Protein AF-A0A1D2REA8-F1 (afdb_monomer_lite)

Foldseek 3Di:
DDDDDDDDDDDDPDDDDDDDPPPVPPVVVVVVVVVPPPPDDDPDDDPDDDAPQPDPAWDDDAQWTWGFDQDPVRHTDTDTPGGFPDDPPDPDDFDDQQDWDDGAQWIWGADPRDTDTPGGDPDDPPLCDDDPVWHDDPSDTAGDPPSPRDHPVLQDDEDPQAQDDSRDCARHCNNHNHPQQFHDDPRGTDGQAWEWDWDDDPQKIKTFIDRHQLVCQVQKWKAKWWDAPWKTAGFCAPPDSDRTWRQDSRRMTMTGRHPCVRQTKMKMFIFGPPFDDDRIGGPPDDGPRTRYMDMDGPD

Structure (mmCIF, N/CA/C/O backbone):
data_AF-A0A1D2REA8-F1
#
_entry.id   AF-A0A1D2REA8-F1
#
loop_
_atom_site.group_PDB
_atom_site.id
_atom_site.type_symbol
_atom_site.label_atom_id
_atom_site.label_alt_id
_atom_site.label_comp_id
_atom_site.label_asym_id
_atom_site.label_entity_id
_atom_site.label_seq_id
_atom_site.pdbx_PDB_ins_code
_atom_site.Cartn_x
_atom_site.Cartn_y
_atom_site.Cartn_z
_atom_site.occupancy
_atom_site.B_iso_or_equiv
_atom_site.auth_seq_id
_atom_site.auth_comp_id
_atom_site.auth_asym_id
_atom_site.auth_atom_id
_atom_site.pdbx_PDB_model_num
ATOM 1 N N . MET A 1 1 ? 30.881 29.722 -17.055 1.00 42.69 1 MET A N 1
ATOM 2 C CA . MET A 1 1 ? 30.691 30.029 -15.623 1.00 42.69 1 MET A CA 1
ATOM 3 C C . MET A 1 1 ? 29.824 31.275 -15.510 1.00 42.69 1 MET A C 1
ATOM 5 O O . MET A 1 1 ? 30.294 32.355 -15.834 1.00 42.69 1 MET A O 1
ATOM 9 N N . LYS A 1 2 ? 28.543 31.123 -15.161 1.00 39.72 2 LYS A N 1
ATOM 10 C CA . LYS A 1 2 ? 27.647 32.233 -14.811 1.00 39.72 2 LYS A CA 1
ATOM 11 C C . LYS A 1 2 ? 26.977 31.859 -13.491 1.00 39.72 2 LYS A C 1
ATOM 13 O O . LYS A 1 2 ? 26.304 30.836 -13.425 1.00 39.72 2 LYS A O 1
ATOM 18 N N . ASN A 1 3 ? 27.256 32.650 -12.459 1.00 35.06 3 ASN A N 1
ATOM 19 C CA . ASN A 1 3 ? 26.704 32.512 -11.118 1.00 35.06 3 ASN A CA 1
ATOM 20 C C . ASN A 1 3 ? 25.222 32.894 -11.130 1.00 35.06 3 ASN A C 1
ATOM 22 O O . ASN A 1 3 ? 24.867 33.963 -11.623 1.00 35.06 3 ASN A O 1
ATOM 26 N N . PHE A 1 4 ? 24.381 32.029 -10.570 1.00 37.19 4 PHE A N 1
ATOM 27 C CA . PHE A 1 4 ? 22.980 32.314 -10.279 1.00 37.19 4 PHE A CA 1
ATOM 28 C C . PHE A 1 4 ? 22.875 32.516 -8.763 1.00 37.19 4 PHE A C 1
ATOM 30 O O . PHE A 1 4 ? 23.027 31.563 -8.002 1.00 37.19 4 PHE A O 1
ATOM 37 N N . GLN A 1 5 ? 22.697 33.761 -8.317 1.00 42.62 5 GLN A N 1
ATOM 38 C CA . GLN A 1 5 ? 22.356 34.068 -6.928 1.00 42.62 5 GLN A CA 1
ATOM 39 C C . GLN A 1 5 ? 20.833 34.053 -6.786 1.00 42.62 5 GLN A C 1
ATOM 41 O O . GLN A 1 5 ? 20.139 34.799 -7.473 1.00 42.62 5 GLN A O 1
ATOM 46 N N . ILE A 1 6 ? 20.323 33.211 -5.888 1.00 38.41 6 ILE A N 1
ATOM 47 C CA . ILE A 1 6 ? 18.931 33.244 -5.437 1.00 38.41 6 ILE A CA 1
ATOM 48 C C . ILE A 1 6 ? 18.905 34.029 -4.127 1.00 38.41 6 ILE A C 1
ATOM 50 O O . ILE A 1 6 ? 19.598 33.680 -3.174 1.00 38.41 6 ILE A O 1
ATOM 54 N N . ASN A 1 7 ? 18.120 35.102 -4.113 1.00 40.03 7 ASN A N 1
ATOM 55 C CA . ASN A 1 7 ? 17.875 35.946 -2.953 1.00 40.03 7 ASN A CA 1
ATOM 56 C C . ASN A 1 7 ? 16.610 35.423 -2.252 1.00 40.03 7 ASN A C 1
ATOM 58 O O . ASN A 1 7 ? 15.549 35.364 -2.872 1.00 40.03 7 ASN A O 1
ATOM 62 N N . LEU A 1 8 ? 16.728 35.005 -0.992 1.00 41.88 8 LEU A N 1
ATOM 63 C CA . LEU A 1 8 ? 15.613 34.575 -0.146 1.00 41.88 8 LEU A CA 1
ATOM 64 C C . LEU A 1 8 ? 15.446 35.600 0.973 1.00 41.88 8 LEU A C 1
ATOM 66 O O . LEU A 1 8 ? 16.231 35.626 1.917 1.00 41.88 8 LEU A O 1
ATOM 70 N N . SER A 1 9 ? 14.408 36.425 0.877 1.00 41.28 9 SER A N 1
ATOM 71 C CA . SER A 1 9 ? 13.952 37.278 1.970 1.00 41.28 9 SER A CA 1
ATOM 72 C C . SER A 1 9 ? 12.499 36.950 2.331 1.00 41.28 9 SER A C 1
ATOM 74 O O . SER A 1 9 ? 11.575 37.160 1.555 1.00 41.28 9 SER A O 1
ATOM 76 N N . ASN A 1 10 ? 12.356 36.423 3.550 1.00 39.97 10 ASN A N 1
ATOM 77 C CA . ASN A 1 10 ? 11.252 36.571 4.501 1.00 39.97 10 ASN A CA 1
ATOM 78 C C . ASN A 1 10 ? 9.812 36.375 3.995 1.00 39.97 10 ASN A C 1
ATOM 80 O O . ASN A 1 10 ? 9.110 37.332 3.679 1.00 39.97 10 ASN A O 1
ATOM 84 N N . VAL A 1 11 ? 9.323 35.136 4.102 1.00 35.12 11 VAL A N 1
ATOM 85 C CA . VAL A 1 11 ? 7.887 34.845 4.212 1.00 35.12 11 VAL A CA 1
ATOM 86 C C . VAL A 1 11 ? 7.556 34.676 5.694 1.00 35.12 11 VAL A C 1
ATOM 88 O O . VAL A 1 11 ? 7.907 33.675 6.315 1.00 35.12 11 VAL A O 1
ATOM 91 N N . THR A 1 12 ? 6.907 35.675 6.282 1.00 38.62 12 THR A N 1
ATOM 92 C CA . THR A 1 12 ? 6.352 35.616 7.636 1.00 38.62 12 THR A CA 1
ATOM 93 C C . THR A 1 12 ? 5.019 34.864 7.623 1.00 38.62 12 THR A C 1
ATOM 95 O O . THR A 1 12 ? 4.026 35.332 7.070 1.00 38.62 12 THR A O 1
ATOM 98 N N . LEU A 1 13 ? 4.982 33.701 8.281 1.00 41.62 13 LEU A N 1
ATOM 99 C CA . LEU A 1 13 ? 3.743 33.038 8.696 1.00 41.62 13 LEU A CA 1
ATOM 100 C C . LEU A 1 13 ? 3.091 33.863 9.817 1.00 41.62 13 LEU A C 1
ATOM 102 O O . LEU A 1 13 ? 3.432 33.716 10.986 1.00 41.62 13 LEU A O 1
ATOM 106 N N . SER A 1 14 ? 2.153 34.743 9.476 1.00 45.88 14 SER A N 1
ATOM 107 C CA . SER A 1 14 ? 1.206 35.292 10.453 1.00 45.88 14 SER A CA 1
ATOM 108 C C . SER A 1 14 ? -0.030 35.834 9.747 1.00 45.88 14 SER A C 1
ATOM 110 O O . SER A 1 14 ? -0.071 36.993 9.346 1.00 45.88 14 SER A O 1
ATOM 112 N N . SER A 1 15 ? -1.025 34.972 9.526 1.00 41.19 15 SER A N 1
ATOM 113 C CA . SER A 1 15 ? -2.424 35.376 9.293 1.00 41.19 15 SER A CA 1
ATOM 114 C C . SER A 1 15 ? -3.322 34.157 9.063 1.00 41.19 15 SER A C 1
ATOM 116 O O . SER A 1 15 ? -3.871 33.979 7.986 1.00 41.19 15 SER A O 1
ATOM 118 N N . TYR A 1 16 ? -3.506 33.297 10.071 1.00 34.16 16 TYR A N 1
ATOM 119 C CA . TYR A 1 16 ? -4.604 32.316 10.019 1.00 34.16 16 TYR A CA 1
ATOM 120 C C . TYR A 1 16 ? -5.165 31.930 11.394 1.00 34.16 16 TYR A C 1
ATOM 122 O O . TYR A 1 16 ? -5.495 30.781 11.641 1.00 34.16 16 TYR A O 1
ATOM 130 N N . LEU A 1 17 ? -5.299 32.892 12.312 1.00 42.81 17 LEU A N 1
ATOM 131 C CA . LEU A 1 17 ? -6.057 32.708 13.557 1.00 42.81 17 LEU A CA 1
ATOM 132 C C . LEU A 1 17 ? -6.702 34.030 13.984 1.00 42.81 17 LEU A C 1
ATOM 134 O O . LEU A 1 17 ? -6.170 34.736 14.833 1.00 42.81 17 LEU A O 1
ATOM 138 N N . ASN A 1 18 ? -7.849 34.391 13.400 1.00 49.34 18 ASN A N 1
ATOM 139 C CA . ASN A 1 18 ? -8.826 35.240 14.093 1.00 49.34 18 ASN A CA 1
ATOM 140 C C . ASN A 1 18 ? -10.129 35.368 13.301 1.00 49.34 18 ASN A C 1
ATOM 142 O O . ASN A 1 18 ? -10.150 36.066 12.294 1.00 49.34 18 ASN A O 1
ATOM 146 N N . ASN A 1 19 ? -11.217 34.749 13.781 1.00 43.78 19 ASN A N 1
ATOM 147 C CA . ASN A 1 19 ? -12.535 35.410 13.738 1.00 43.78 19 ASN A CA 1
ATOM 148 C C . ASN A 1 19 ? -13.682 34.712 14.492 1.00 43.78 19 ASN A C 1
ATOM 150 O O . ASN A 1 19 ? -14.719 35.335 14.684 1.00 43.78 19 ASN A O 1
ATOM 154 N N . LYS A 1 20 ? -13.553 33.468 14.978 1.00 39.44 20 LYS A N 1
ATOM 155 C CA . LYS A 1 20 ? -14.722 32.764 15.557 1.00 39.44 20 LYS A CA 1
ATOM 156 C C . LYS A 1 20 ? -15.054 33.053 17.031 1.00 39.44 20 LYS A C 1
ATOM 158 O O . LYS A 1 20 ? -16.173 32.769 17.442 1.00 39.44 20 LYS A O 1
ATOM 163 N N . ASN A 1 21 ? -14.171 33.682 17.814 1.00 46.56 21 ASN A N 1
ATOM 164 C CA . ASN A 1 21 ? -14.374 33.796 19.273 1.00 46.56 21 ASN A CA 1
ATOM 165 C C . ASN A 1 21 ? -14.772 35.187 19.802 1.00 46.56 21 ASN A C 1
ATOM 167 O O . ASN A 1 21 ? -14.980 35.342 21.003 1.00 46.56 21 ASN A O 1
ATOM 171 N N . LYS A 1 22 ? -14.951 36.206 18.949 1.00 45.38 22 LYS A N 1
ATOM 172 C CA . LYS A 1 22 ? -15.285 37.571 19.417 1.00 45.38 22 LYS A CA 1
ATOM 173 C C . LYS A 1 22 ? -16.786 37.846 19.593 1.00 45.38 22 LYS A C 1
ATOM 175 O O . LYS A 1 22 ? -17.147 38.843 20.212 1.00 45.38 22 LYS A O 1
ATOM 180 N N . GLN A 1 23 ? -17.660 36.963 19.103 1.00 45.09 23 GLN A N 1
ATOM 181 C CA . GLN A 1 23 ? -19.117 37.162 19.148 1.00 45.09 23 GLN A CA 1
ATOM 182 C C . GLN A 1 23 ? -19.780 36.573 20.407 1.00 45.09 23 GLN A C 1
ATOM 184 O O . GLN A 1 23 ? -20.853 37.021 20.797 1.00 45.09 23 GLN A O 1
ATOM 189 N N . LYS A 1 24 ? -19.119 35.639 21.108 1.00 44.62 24 LYS A N 1
ATOM 190 C CA . LYS A 1 24 ? -19.707 34.924 22.256 1.00 44.62 24 LYS A CA 1
ATOM 191 C C . LYS A 1 24 ? -19.629 35.680 23.596 1.00 44.62 24 LYS A C 1
ATOM 193 O O . LYS A 1 24 ? -20.336 35.323 24.527 1.00 44.62 24 LYS A O 1
ATOM 198 N N . MET A 1 25 ? -18.838 36.756 23.696 1.00 47.31 25 MET A N 1
ATOM 199 C CA . MET A 1 25 ? -18.664 37.516 24.951 1.00 47.31 25 MET A CA 1
ATOM 200 C C . MET A 1 25 ? -19.520 38.787 25.085 1.00 47.31 25 MET A C 1
ATOM 202 O O . MET A 1 25 ? -19.480 39.431 26.131 1.00 47.31 25 MET A O 1
ATOM 206 N N . LYS A 1 26 ? -20.328 39.157 24.081 1.00 49.16 26 LYS A N 1
ATOM 207 C CA . LYS A 1 26 ? -21.231 40.321 24.199 1.00 49.16 26 LYS A CA 1
ATOM 208 C C . LYS A 1 26 ? -22.605 39.987 24.792 1.00 49.16 26 LYS A C 1
ATOM 210 O O . LYS A 1 26 ? -23.204 40.860 25.407 1.00 49.16 26 LYS A O 1
ATOM 215 N N . ASN A 1 27 ? -23.052 38.731 24.723 1.00 44.72 27 ASN A N 1
ATOM 216 C CA . ASN A 1 27 ? -24.377 38.343 25.227 1.00 44.72 27 ASN A CA 1
ATOM 217 C C . ASN A 1 27 ? -24.413 38.026 26.733 1.00 44.72 27 ASN A C 1
ATOM 219 O O . ASN A 1 27 ? -25.486 38.040 27.324 1.00 44.72 27 ASN A O 1
ATOM 223 N N . LEU A 1 28 ? -23.265 37.820 27.393 1.00 43.47 28 LEU A N 1
ATOM 224 C CA . LEU A 1 28 ? -23.236 37.494 28.828 1.00 43.47 28 LEU A CA 1
ATOM 225 C C . LEU A 1 28 ? -23.346 38.732 29.741 1.00 43.47 28 LEU A C 1
ATOM 227 O O . LEU A 1 28 ? -23.740 38.618 30.896 1.00 43.47 28 LEU A O 1
ATOM 231 N N . ARG A 1 29 ? -23.054 39.937 29.230 1.00 47.12 29 ARG A N 1
ATOM 232 C CA . ARG A 1 29 ? -23.166 41.186 30.010 1.00 47.12 29 ARG A CA 1
ATOM 233 C C . ARG A 1 29 ? -24.566 41.803 30.013 1.00 47.12 29 ARG A C 1
ATOM 235 O O . ARG A 1 29 ? -24.822 42.671 30.836 1.00 47.12 29 ARG A O 1
ATOM 242 N N . MET A 1 30 ? -25.467 41.351 29.140 1.00 47.50 30 MET A N 1
ATOM 243 C CA . MET A 1 30 ? -26.835 41.882 29.074 1.00 47.50 30 MET A CA 1
ATOM 244 C C . MET A 1 30 ? -27.810 41.129 29.991 1.00 47.50 30 MET A C 1
ATOM 246 O O . MET A 1 30 ? -28.804 41.701 30.421 1.00 47.50 30 MET A O 1
ATOM 250 N N . VAL A 1 31 ? -27.497 39.881 30.357 1.00 48.72 31 VAL A N 1
ATOM 251 C CA . VAL A 1 31 ? -28.358 39.055 31.223 1.00 48.72 31 VAL A CA 1
ATOM 252 C C . VAL A 1 31 ? -28.108 39.328 32.713 1.00 48.72 31 VAL A C 1
ATOM 254 O O . VAL A 1 31 ? -29.033 39.253 33.514 1.00 48.72 31 VAL A O 1
ATOM 257 N N . LEU A 1 32 ? -26.900 39.761 33.097 1.00 40.88 32 LEU A N 1
ATOM 258 C CA . LEU A 1 32 ? -26.577 40.060 34.502 1.00 40.88 32 LEU A CA 1
ATOM 259 C C . LEU A 1 32 ? -27.093 41.425 35.002 1.00 40.88 32 LEU A C 1
ATOM 261 O O . LEU A 1 32 ? -27.095 41.670 36.203 1.00 40.88 32 LEU A O 1
ATOM 265 N N . GLY A 1 33 ? -27.536 42.314 34.105 1.00 43.97 33 GLY A N 1
ATOM 266 C CA . GLY A 1 33 ? -28.054 43.643 34.466 1.00 43.97 33 GLY A CA 1
ATOM 267 C C . GLY A 1 33 ? -29.550 43.682 34.796 1.00 43.97 33 GLY A C 1
ATOM 268 O O . GLY A 1 33 ? -30.016 44.653 35.382 1.00 43.97 33 GLY A O 1
ATOM 269 N N . ILE A 1 34 ? -30.305 42.637 34.441 1.00 45.75 34 ILE A N 1
ATOM 270 C CA . ILE A 1 34 ? -31.768 42.589 34.620 1.00 45.75 34 ILE A CA 1
ATOM 271 C C . ILE A 1 34 ? -32.158 41.926 35.955 1.00 45.75 34 ILE A C 1
ATOM 273 O O . ILE A 1 34 ? -33.253 42.150 36.461 1.00 45.75 34 ILE A O 1
ATOM 277 N N . LEU A 1 35 ? -31.240 41.199 36.598 1.00 39.47 35 LEU A N 1
ATOM 278 C CA . LEU A 1 35 ? -31.501 40.491 37.859 1.00 39.47 35 LEU A CA 1
ATOM 279 C C . LEU A 1 35 ? -31.343 41.338 39.135 1.00 39.47 35 LEU A C 1
ATOM 281 O O . LEU A 1 35 ? -31.635 40.847 40.219 1.00 39.47 35 LEU A O 1
ATOM 285 N N . LEU A 1 36 ? -30.930 42.607 39.035 1.00 44.62 36 LEU A N 1
ATOM 286 C CA . LEU A 1 36 ? -30.716 43.482 40.203 1.00 44.62 36 LEU A CA 1
ATOM 287 C C . LEU A 1 36 ? -31.776 44.584 40.384 1.00 44.62 36 LEU A C 1
ATOM 289 O O . LEU A 1 36 ? -31.633 45.412 41.278 1.00 44.62 36 LEU A O 1
ATOM 293 N N . LEU A 1 37 ? -32.854 44.592 39.589 1.00 44.94 37 LEU A N 1
ATOM 294 C CA . LEU A 1 37 ? -33.891 45.640 39.642 1.00 44.94 37 LEU A CA 1
ATOM 295 C C . LEU A 1 37 ? -35.283 45.182 40.117 1.00 44.94 37 LEU A C 1
ATOM 297 O O . LEU A 1 37 ? -36.189 46.004 40.194 1.00 44.94 37 LEU A O 1
ATOM 301 N N . PHE A 1 38 ? -35.445 43.917 40.514 1.00 44.69 38 PHE A N 1
ATOM 302 C CA . PHE A 1 38 ? -36.696 43.380 41.088 1.00 44.69 38 PHE A CA 1
ATOM 303 C C . PHE A 1 38 ? -36.543 42.887 42.540 1.00 44.69 38 PHE A C 1
ATOM 305 O O . PHE A 1 38 ? -37.325 42.075 43.018 1.00 44.69 38 PHE A O 1
ATOM 312 N N . GLY A 1 39 ? -35.532 43.376 43.262 1.00 43.16 39 GLY A N 1
ATOM 313 C CA . GLY A 1 39 ? -35.227 42.966 44.639 1.00 43.16 39 GLY A CA 1
ATOM 314 C C . GLY A 1 39 ? -35.760 43.895 45.732 1.00 43.16 39 GLY A C 1
ATOM 315 O O . GLY A 1 39 ? -35.111 44.012 46.766 1.00 43.16 39 GLY A O 1
ATOM 316 N N . ALA A 1 40 ? -36.864 44.617 45.516 1.00 47.88 40 ALA A N 1
ATOM 317 C CA . ALA A 1 40 ? -37.381 45.536 46.533 1.00 47.88 40 ALA A CA 1
ATOM 318 C C . ALA A 1 40 ? -38.868 45.868 46.355 1.00 47.88 40 ALA A C 1
ATOM 320 O O . ALA A 1 40 ? -39.201 47.001 46.030 1.00 47.88 40 ALA A O 1
ATOM 321 N N . LEU A 1 41 ? -39.772 44.911 46.574 1.00 44.88 41 LEU A N 1
ATOM 322 C CA . LEU A 1 41 ? -41.155 45.212 46.963 1.00 44.88 41 LEU A CA 1
ATOM 323 C C . LEU A 1 41 ? -41.856 43.937 47.446 1.00 44.88 41 LEU A C 1
ATOM 325 O O . LEU A 1 41 ? -41.741 42.898 46.810 1.00 44.88 41 LEU A O 1
ATOM 329 N N . LEU A 1 42 ? -42.634 44.087 48.524 1.00 41.91 42 LEU A N 1
ATOM 330 C CA . LEU A 1 42 ? -43.571 43.122 49.127 1.00 41.91 42 LEU A CA 1
ATOM 331 C C . LEU A 1 42 ? -43.018 42.231 50.256 1.00 41.91 42 LEU A C 1
ATOM 333 O O . LEU A 1 42 ? -43.000 41.012 50.169 1.00 41.91 42 LEU A O 1
ATOM 337 N N . MET A 1 43 ? -42.693 42.862 51.389 1.00 42.50 43 MET A N 1
ATOM 338 C CA . MET A 1 43 ? -42.872 42.245 52.712 1.00 42.50 43 MET A CA 1
ATOM 339 C C . MET A 1 43 ? -44.208 42.740 53.286 1.00 42.50 43 MET A C 1
ATOM 341 O O . MET A 1 43 ? -44.244 43.620 54.143 1.00 42.50 43 MET A O 1
ATOM 345 N N . SER A 1 44 ? -45.322 42.235 52.754 1.00 45.34 44 SER A N 1
ATOM 346 C CA . SER A 1 44 ? -46.637 42.351 53.393 1.00 45.34 44 SER A CA 1
ATOM 347 C C . SER A 1 44 ? -46.892 41.060 54.160 1.00 45.34 44 SER A C 1
ATOM 349 O O . SER A 1 44 ? -47.016 40.003 53.549 1.00 45.34 44 SER A O 1
ATOM 351 N N . GLY A 1 45 ? -46.920 41.147 55.492 1.00 49.06 45 GLY A N 1
ATOM 352 C CA . GLY A 1 45 ? -47.155 40.011 56.377 1.00 49.06 45 GLY A CA 1
ATOM 353 C C . GLY A 1 45 ? -48.500 39.346 56.103 1.00 49.06 45 GLY A C 1
ATOM 354 O O . GLY A 1 45 ? -49.550 39.882 56.453 1.00 49.06 45 GLY A O 1
ATOM 355 N N . CYS A 1 46 ? -48.452 38.163 55.497 1.00 46.56 46 CYS A N 1
ATOM 356 C CA . CYS A 1 46 ? -49.559 37.224 55.485 1.00 46.56 46 CYS A CA 1
ATOM 357 C C . CYS A 1 46 ? -49.537 36.464 56.813 1.00 46.56 46 CYS A C 1
ATOM 359 O O . CYS A 1 46 ? -48.642 35.663 57.067 1.00 46.56 46 CYS A O 1
ATOM 361 N N . ILE A 1 47 ? -50.526 36.728 57.666 1.00 51.47 47 ILE A N 1
ATOM 362 C CA . ILE A 1 47 ? -50.907 35.813 58.741 1.00 51.47 47 ILE A CA 1
ATOM 363 C C . ILE A 1 47 ? -51.587 34.640 58.029 1.00 51.47 47 ILE A C 1
ATOM 365 O O . ILE A 1 47 ? -52.767 34.714 57.688 1.00 51.47 47 ILE A O 1
ATOM 369 N N . GLY A 1 48 ? -50.790 33.633 57.669 1.00 55.16 48 GLY A N 1
ATOM 370 C CA . GLY A 1 48 ? -51.271 32.419 57.021 1.00 55.16 48 GLY A CA 1
ATOM 371 C C . GLY A 1 48 ? -52.146 31.596 57.976 1.00 55.16 48 GLY A C 1
ATOM 372 O O . GLY A 1 48 ? -51.923 31.644 59.190 1.00 55.16 48 GLY A O 1
ATOM 373 N N . PRO A 1 49 ? -53.158 30.879 57.456 1.00 57.91 49 PRO A N 1
ATOM 374 C CA . PRO A 1 49 ? -53.933 29.919 58.236 1.00 57.91 49 PRO A CA 1
ATOM 375 C C . PRO A 1 49 ? -52.983 28.910 58.894 1.00 57.91 49 PRO A C 1
ATOM 377 O O . PRO A 1 49 ? -51.981 28.524 58.300 1.00 57.91 49 PRO A O 1
ATOM 380 N N . GLY A 1 50 ? -53.264 28.551 60.148 1.00 60.12 50 GLY A N 1
ATOM 381 C CA . GLY A 1 50 ? -52.423 27.638 60.917 1.00 60.12 50 GLY A CA 1
ATOM 382 C C . GLY A 1 50 ? -52.186 26.329 60.167 1.00 60.12 50 GLY A C 1
ATOM 383 O O . GLY A 1 50 ? -53.124 25.743 59.636 1.00 60.12 50 GLY A O 1
ATOM 384 N N . CYS A 1 51 ? -50.924 25.915 60.141 1.00 65.62 51 CYS A N 1
ATOM 385 C CA . CYS A 1 51 ? -50.450 24.646 59.609 1.00 65.62 51 CYS A CA 1
ATOM 386 C C . CYS A 1 51 ? -51.228 23.470 60.214 1.00 65.62 51 CYS A C 1
ATOM 388 O O . CYS A 1 51 ? -51.371 23.405 61.439 1.00 65.62 51 CYS A O 1
ATOM 390 N N . THR A 1 52 ? -51.724 22.555 59.381 1.00 66.50 52 THR A N 1
ATOM 391 C CA . THR A 1 52 ? -52.477 21.376 59.833 1.00 66.50 52 THR A CA 1
ATOM 392 C C . THR A 1 52 ? -51.686 20.069 59.789 1.00 66.50 52 THR A C 1
ATOM 394 O O . THR A 1 52 ? -52.264 19.068 60.198 1.00 66.50 52 THR A O 1
ATOM 397 N N . ASP A 1 53 ? -50.403 20.078 59.380 1.00 75.44 53 ASP A N 1
ATOM 398 C CA . ASP A 1 53 ? -49.524 18.896 59.228 1.00 75.44 53 ASP A CA 1
ATOM 399 C C . ASP A 1 53 ? -50.317 17.651 58.802 1.00 75.44 53 ASP A C 1
ATOM 401 O O . ASP A 1 53 ? -50.576 16.731 59.583 1.00 75.44 53 ASP A O 1
ATOM 405 N N . GLU A 1 54 ? -50.777 17.659 57.551 1.00 81.12 54 GLU A N 1
ATOM 406 C CA . GLU A 1 54 ? -51.749 16.677 57.067 1.00 81.12 54 GLU A CA 1
ATOM 407 C C . GLU A 1 54 ? -51.133 15.299 56.800 1.00 81.12 54 GLU A C 1
ATOM 409 O O . GLU A 1 54 ? -51.863 14.320 56.609 1.00 81.12 54 GLU A O 1
ATOM 414 N N . CYS A 1 55 ? -49.802 15.187 56.801 1.00 81.06 55 CYS A N 1
ATOM 415 C CA . CYS A 1 55 ? -49.126 13.916 56.604 1.00 81.06 55 CYS A CA 1
ATOM 416 C C . CYS A 1 55 ? -47.833 13.757 57.403 1.00 81.06 55 CYS A C 1
ATOM 418 O O . CYS A 1 55 ? -47.072 14.689 57.658 1.00 81.06 55 CYS A O 1
ATOM 420 N N . THR A 1 56 ? -47.566 12.504 57.759 1.00 86.00 56 THR A N 1
ATOM 421 C CA . THR A 1 56 ? -46.284 12.042 58.308 1.00 86.00 56 THR A CA 1
ATOM 422 C C . THR A 1 56 ? -45.558 11.101 57.355 1.00 86.00 56 THR A C 1
ATOM 424 O O . THR A 1 56 ? -44.357 10.890 57.494 1.00 86.00 56 THR A O 1
ATOM 427 N N . GLU A 1 57 ? -46.275 10.534 56.387 1.00 84.62 57 GLU A N 1
ATOM 428 C CA . GLU A 1 57 ? -45.749 9.623 55.381 1.00 84.62 57 GLU A CA 1
ATOM 429 C C . GLU A 1 57 ? -46.495 9.805 54.056 1.00 84.62 57 GLU A C 1
ATOM 431 O O . GLU A 1 57 ? -47.656 10.225 54.023 1.00 84.62 57 GLU A O 1
ATOM 436 N N . SER A 1 58 ? -45.802 9.523 52.953 1.00 83.50 58 SER A N 1
ATOM 437 C CA . SER A 1 58 ? -46.413 9.421 51.629 1.00 83.50 58 SER A CA 1
ATOM 438 C C . SER A 1 58 ? -47.428 8.279 51.622 1.00 83.50 58 SER A C 1
ATOM 440 O O . SER A 1 58 ? -47.199 7.243 52.245 1.00 83.50 58 SER A O 1
ATOM 442 N N . LYS A 1 59 ? -48.536 8.436 50.898 1.00 85.94 59 LYS A N 1
ATOM 443 C CA . LYS A 1 59 ? -49.581 7.408 50.806 1.00 85.94 59 LYS A CA 1
ATOM 444 C C . LYS A 1 59 ? -50.069 7.238 49.379 1.00 85.94 59 LYS A C 1
ATOM 446 O O . LYS A 1 59 ? -49.902 8.119 48.538 1.00 85.94 59 LYS A O 1
ATOM 451 N N . CYS A 1 60 ? -50.739 6.122 49.136 1.00 84.50 60 CYS A N 1
ATOM 452 C CA . CYS A 1 60 ? -51.517 5.937 47.926 1.00 84.50 60 CYS A CA 1
ATOM 453 C C . CYS A 1 60 ? -52.997 5.823 48.229 1.00 84.50 60 CYS A C 1
ATOM 455 O O . CYS A 1 60 ? -53.406 5.216 49.219 1.00 84.50 60 CYS A O 1
ATOM 457 N N . GLU A 1 61 ? -53.793 6.376 47.324 1.00 86.69 61 GLU A N 1
ATOM 458 C CA . GLU A 1 61 ? -55.235 6.185 47.297 1.00 86.69 61 GLU A CA 1
ATOM 459 C C . GLU A 1 61 ? -55.603 5.650 45.909 1.00 86.69 61 GLU A C 1
ATOM 461 O O . GLU A 1 61 ? -55.651 6.390 44.925 1.00 86.69 61 GLU A O 1
ATOM 466 N N . GLY A 1 62 ? -55.791 4.330 45.814 1.00 86.19 62 GLY A N 1
ATOM 467 C CA . GLY A 1 62 ? -55.965 3.637 44.536 1.00 86.19 62 GLY A CA 1
ATOM 468 C C . GLY A 1 62 ? -54.677 3.641 43.707 1.00 86.19 62 GLY A C 1
ATOM 469 O O . GLY A 1 62 ? -53.634 3.203 44.184 1.00 86.19 62 GLY A O 1
ATOM 470 N N . SER A 1 63 ? -54.758 4.143 42.474 1.00 79.75 63 SER A N 1
ATOM 471 C CA . SER A 1 63 ? -53.620 4.311 41.560 1.00 79.75 63 SER A CA 1
ATOM 472 C C . SER A 1 63 ? -52.916 5.663 41.705 1.00 79.75 63 SER A C 1
ATOM 474 O O . SER A 1 63 ? -51.988 5.940 40.955 1.00 79.75 63 SER A O 1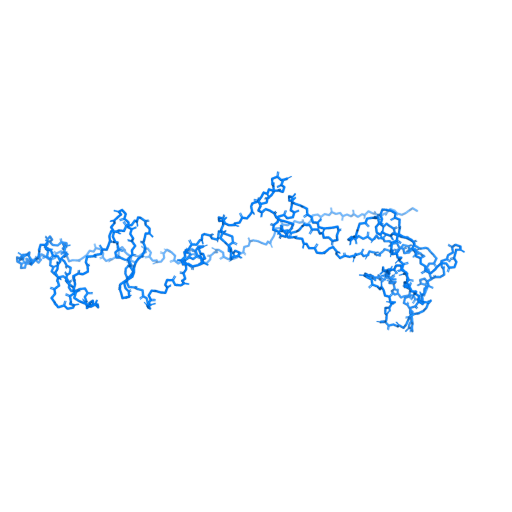
ATOM 476 N N . VAL A 1 64 ? -53.343 6.535 42.626 1.00 78.00 64 VAL A N 1
ATOM 477 C CA . VAL A 1 64 ? -52.788 7.889 42.769 1.00 78.00 64 VAL A CA 1
ATOM 478 C C . VAL A 1 64 ? -51.780 7.928 43.915 1.00 78.00 64 VAL A C 1
ATOM 480 O O . VAL A 1 64 ? -52.129 7.639 45.063 1.00 78.00 64 VAL A O 1
ATOM 483 N N . TYR A 1 65 ? -50.540 8.319 43.607 1.00 82.75 65 TYR A N 1
ATOM 484 C CA . TYR A 1 65 ? -49.472 8.486 44.596 1.00 82.75 65 TYR A CA 1
ATOM 485 C C . TYR A 1 65 ? -49.440 9.918 45.140 1.00 82.75 65 TYR A C 1
ATOM 487 O O . TYR A 1 65 ? -49.362 10.891 44.382 1.00 82.75 65 TYR A O 1
ATOM 495 N N . TYR A 1 66 ? -49.454 10.037 46.466 1.00 86.75 66 TYR A N 1
ATOM 496 C CA . TYR A 1 66 ? -49.289 11.290 47.190 1.00 86.75 66 TYR A CA 1
ATOM 497 C C . TYR A 1 66 ? -47.979 11.254 47.966 1.00 86.75 66 TYR A C 1
ATOM 499 O O . TYR A 1 66 ? -47.775 10.397 48.826 1.00 86.75 66 TYR A O 1
ATOM 507 N N . GLU A 1 67 ? -47.099 12.206 47.681 1.00 87.94 67 GLU A N 1
ATOM 508 C CA . GLU A 1 67 ? -45.854 12.371 48.420 1.00 87.94 67 GLU A CA 1
ATOM 509 C C . GLU A 1 67 ? -46.050 13.375 49.552 1.00 87.94 67 GLU A C 1
ATOM 511 O O . GLU A 1 67 ? -46.600 14.452 49.327 1.00 87.94 67 GLU A O 1
ATOM 516 N N . CYS A 1 68 ? -45.586 13.036 50.752 1.00 90.38 68 CYS A N 1
ATOM 517 C CA . CYS A 1 68 ? -45.573 13.974 51.867 1.00 90.38 68 CYS A CA 1
ATOM 518 C C . CYS A 1 68 ? -44.335 14.875 51.764 1.00 90.38 68 CYS A C 1
ATOM 520 O O . CYS A 1 68 ? -43.206 14.392 51.881 1.00 90.38 68 CYS A O 1
ATOM 522 N N . VAL A 1 69 ? -44.530 16.168 51.499 1.00 88.06 69 VAL A N 1
ATOM 523 C CA . VAL A 1 69 ? -43.439 17.123 51.251 1.00 88.06 69 VAL A CA 1
ATOM 524 C C . VAL A 1 69 ? -43.443 18.204 52.324 1.00 88.06 69 VAL A C 1
ATOM 526 O O . VAL A 1 69 ? -44.476 18.810 52.589 1.00 88.06 69 VAL A O 1
ATOM 529 N N . ASN A 1 70 ? -42.270 18.474 52.906 1.00 89.94 70 ASN A N 1
ATOM 530 C CA . ASN A 1 70 ? -42.088 19.608 53.807 1.00 89.94 70 ASN A CA 1
ATOM 531 C C . ASN A 1 70 ? -41.920 20.896 52.990 1.00 89.94 70 ASN A C 1
ATOM 533 O O . ASN A 1 70 ? -40.962 21.040 52.221 1.00 89.94 70 ASN A O 1
ATOM 537 N N . HIS A 1 71 ? -42.864 21.816 53.132 1.00 84.12 71 HIS A N 1
ATOM 538 C CA . HIS A 1 71 ? -42.849 23.107 52.463 1.00 84.12 71 HIS A CA 1
ATOM 539 C C . HIS A 1 71 ? -42.052 24.149 53.264 1.00 84.12 71 HIS A C 1
ATOM 541 O O . HIS A 1 71 ? -41.680 23.958 54.418 1.00 84.12 71 HIS A O 1
ATOM 547 N N . ALA A 1 72 ? -41.730 25.283 52.632 1.00 84.50 72 ALA A N 1
ATOM 548 C CA . ALA A 1 72 ? -40.909 26.334 53.249 1.00 84.50 72 ALA A CA 1
ATOM 549 C C . ALA A 1 72 ? -41.588 27.032 54.447 1.00 84.50 72 ALA A C 1
ATOM 551 O O . ALA A 1 72 ? -40.928 27.752 55.195 1.00 84.50 72 ALA A O 1
ATOM 552 N N . ASP A 1 73 ? -42.893 26.833 54.612 1.00 80.75 73 ASP A N 1
ATOM 553 C CA . ASP A 1 73 ? -43.676 27.230 55.784 1.00 80.75 73 ASP A CA 1
ATOM 554 C C . ASP A 1 73 ? -43.510 26.266 56.975 1.00 80.75 73 ASP A C 1
ATOM 556 O O . ASP A 1 73 ? -43.997 26.561 58.066 1.00 80.75 73 ASP A O 1
ATOM 560 N N . GLY A 1 74 ? -42.765 25.170 56.795 1.00 84.06 74 GLY A N 1
ATOM 561 C CA . GLY A 1 74 ? -42.494 24.150 57.802 1.00 84.06 74 GLY A CA 1
ATOM 562 C C . GLY A 1 74 ? -43.551 23.050 57.872 1.00 84.06 74 GLY A C 1
ATOM 563 O O . GLY A 1 74 ? -43.400 22.159 58.707 1.00 84.06 74 GLY A O 1
ATOM 564 N N . CYS A 1 75 ? -44.571 23.095 57.012 1.00 87.38 75 CYS A N 1
ATOM 565 C CA . CYS A 1 75 ? -45.695 22.165 57.006 1.00 87.38 75 CYS A CA 1
ATOM 566 C C . CYS A 1 75 ? -45.442 20.954 56.118 1.00 87.38 75 CYS A C 1
ATOM 568 O O . CYS A 1 75 ? -44.830 21.069 55.054 1.00 87.38 75 CYS A O 1
ATOM 570 N N . ASN A 1 76 ? -45.954 19.800 56.539 1.00 89.88 76 ASN A N 1
ATOM 571 C CA . ASN A 1 76 ? -46.004 18.605 55.706 1.00 89.88 76 ASN A CA 1
ATOM 572 C C . ASN A 1 76 ? -47.368 18.474 55.015 1.00 89.88 76 ASN A C 1
ATOM 574 O O . ASN A 1 76 ? -48.366 18.161 55.671 1.00 89.88 76 ASN A O 1
ATOM 578 N N . ASP A 1 77 ? -47.382 18.631 53.689 1.00 89.06 77 ASP A N 1
ATOM 579 C CA . ASP A 1 77 ? -48.586 18.495 52.865 1.00 89.06 77 ASP A CA 1
ATOM 580 C C . ASP A 1 77 ? -48.475 17.320 51.885 1.00 89.06 77 ASP A C 1
ATOM 582 O O . ASP A 1 77 ? -47.391 16.957 51.412 1.00 89.06 77 ASP A O 1
ATOM 586 N N . LEU A 1 78 ? -49.625 16.730 51.545 1.00 88.88 78 LEU A N 1
ATOM 587 C CA . LEU A 1 78 ? -49.722 15.680 50.531 1.00 88.88 78 LEU A CA 1
ATOM 588 C C . LEU A 1 78 ? -49.775 16.294 49.137 1.00 88.88 78 LEU A C 1
ATOM 590 O O . LEU A 1 78 ? -50.786 16.854 48.712 1.00 88.88 78 LEU A O 1
ATOM 594 N N . VAL A 1 79 ? -48.702 16.112 48.377 1.00 86.06 79 VAL A N 1
ATOM 595 C CA . VAL A 1 79 ? -48.626 16.546 46.985 1.00 86.06 79 VAL A CA 1
ATOM 596 C C . VAL A 1 79 ? -48.948 15.365 46.079 1.00 86.06 79 VAL A C 1
ATOM 598 O O . VAL A 1 79 ? -48.217 14.376 46.036 1.00 86.06 79 VAL A O 1
ATOM 601 N N . ASN A 1 80 ? -50.036 15.474 45.315 1.00 87.38 80 ASN A N 1
ATOM 602 C CA . ASN A 1 80 ? -50.377 14.493 44.286 1.00 87.38 80 ASN A CA 1
ATOM 603 C C . ASN A 1 80 ? -49.281 14.467 43.202 1.00 87.38 80 ASN A C 1
ATOM 605 O O . ASN A 1 80 ? -49.005 15.481 42.554 1.00 87.38 80 ASN A O 1
ATOM 609 N N . ARG A 1 81 ? -48.653 13.305 43.004 1.00 85.75 81 ARG A N 1
ATOM 610 C CA . ARG A 1 81 ? -47.591 13.082 42.008 1.00 85.75 81 ARG A CA 1
ATOM 611 C C . ARG A 1 81 ? -48.085 12.407 40.724 1.00 85.75 81 ARG A C 1
ATOM 613 O O . ARG A 1 81 ? -47.310 12.287 39.774 1.00 85.75 81 ARG A O 1
ATOM 620 N N . GLY A 1 82 ? -49.365 12.050 40.661 1.00 80.12 82 GLY A N 1
ATOM 621 C CA . GLY A 1 82 ? -50.037 11.468 39.503 1.00 80.12 82 GLY A CA 1
ATOM 622 C C . GLY A 1 82 ? -50.434 10.006 39.695 1.00 80.12 82 GLY A C 1
ATOM 623 O O . GLY A 1 82 ? -50.247 9.417 40.761 1.00 80.12 82 GLY A O 1
ATOM 624 N N . GLU A 1 83 ? -51.004 9.439 38.633 1.00 77.25 83 GLU A N 1
ATOM 625 C CA . GLU A 1 83 ? -51.338 8.018 38.562 1.00 77.25 83 GLU A CA 1
ATOM 626 C C . GLU A 1 83 ? -50.081 7.175 38.301 1.00 77.25 83 GLU A C 1
ATOM 628 O O . GLU A 1 83 ? -49.244 7.527 37.465 1.00 77.25 83 GLU A O 1
ATOM 633 N N . VAL A 1 84 ? -49.961 6.058 39.014 1.00 76.19 84 VAL A N 1
ATOM 634 C CA . VAL A 1 84 ? -48.975 5.001 38.777 1.00 76.19 84 VAL A CA 1
ATOM 635 C C . VAL A 1 84 ? -49.676 3.777 38.180 1.00 76.19 84 VAL A C 1
ATOM 637 O O . VAL A 1 84 ? -50.842 3.512 38.474 1.00 76.19 84 VAL A O 1
ATOM 640 N N . GLU A 1 85 ? -48.990 3.024 37.317 1.00 57.59 85 GLU A N 1
ATOM 641 C CA . GLU A 1 85 ? -49.517 1.746 36.822 1.00 57.59 85 GLU A CA 1
ATOM 642 C C . GLU A 1 85 ? -49.436 0.678 37.924 1.00 57.59 85 GLU A C 1
ATOM 644 O O . GLU A 1 85 ? -48.345 0.253 38.305 1.00 57.59 85 GLU A O 1
ATOM 649 N N . GLY A 1 86 ? -50.600 0.232 38.412 1.00 66.62 86 GLY A N 1
ATOM 650 C CA . GLY A 1 86 ? -50.747 -0.814 39.434 1.00 66.62 86 GLY A CA 1
ATOM 651 C C . GLY A 1 86 ? -51.190 -0.296 40.810 1.00 66.62 86 GLY A C 1
ATOM 652 O O . GLY A 1 86 ? -51.298 0.907 41.035 1.00 66.62 86 GLY A O 1
ATOM 653 N N . GLU A 1 87 ? -51.478 -1.216 41.737 1.00 60.88 87 GLU A N 1
ATOM 654 C CA . GLU A 1 87 ? -51.634 -0.881 43.161 1.00 60.88 87 GLU A CA 1
ATOM 655 C C . GLU A 1 87 ? -50.248 -0.563 43.749 1.00 60.88 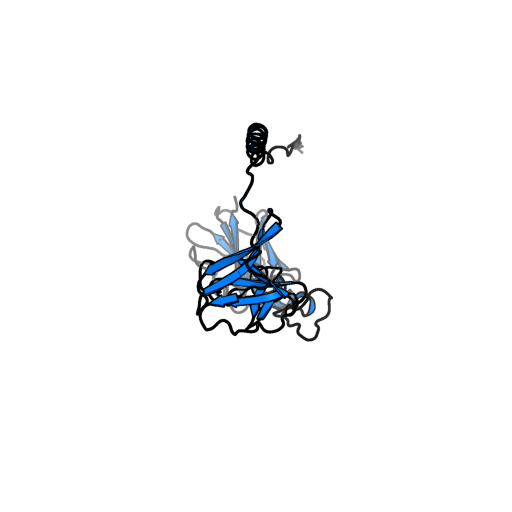87 GLU A C 1
ATOM 657 O O . GLU A 1 87 ? -49.271 -1.249 43.446 1.00 60.88 87 GLU A O 1
ATOM 662 N N . CYS A 1 88 ? -50.140 0.476 44.582 1.00 63.66 88 CYS A N 1
ATOM 663 C CA . CYS A 1 88 ? -48.870 1.007 45.101 1.00 63.66 88 CYS A CA 1
ATOM 664 C C . CYS A 1 88 ? -48.058 0.089 46.042 1.00 63.66 88 CYS A C 1
ATOM 666 O O . CYS A 1 88 ? -47.132 0.559 46.699 1.00 63.66 88 CYS A O 1
ATOM 668 N N . ASP A 1 89 ? -48.330 -1.211 46.093 1.00 54.97 89 ASP A N 1
ATOM 669 C CA . ASP A 1 89 ? -47.615 -2.172 46.945 1.00 54.97 89 ASP A CA 1
ATOM 670 C C . ASP A 1 89 ? -46.240 -2.602 46.391 1.00 54.97 89 ASP A C 1
ATOM 672 O O . ASP A 1 89 ? -45.633 -3.574 46.849 1.00 54.97 89 ASP A O 1
ATOM 676 N N . TYR A 1 90 ? -45.688 -1.874 45.417 1.00 57.34 90 TYR A N 1
ATOM 677 C CA . TYR A 1 90 ? -44.360 -2.166 44.885 1.00 57.34 90 TYR A CA 1
ATOM 678 C C . TYR A 1 90 ? -43.271 -1.634 45.822 1.00 57.34 90 TYR A C 1
ATOM 680 O O . TYR A 1 90 ? -42.735 -0.539 45.642 1.00 57.34 90 TYR A O 1
ATOM 688 N N . ALA A 1 91 ? -42.883 -2.446 46.808 1.00 63.53 91 ALA A N 1
ATOM 689 C CA . ALA A 1 91 ? -41.589 -2.283 47.456 1.00 63.53 91 ALA A CA 1
ATOM 690 C C . ALA A 1 91 ? -40.508 -2.294 46.362 1.00 63.53 91 ALA A C 1
ATOM 692 O O . ALA A 1 91 ? -40.292 -3.306 45.687 1.00 63.53 91 ALA A O 1
ATOM 693 N N . LEU A 1 92 ? -39.861 -1.148 46.133 1.00 67.69 92 LEU A N 1
ATOM 694 C CA . LEU A 1 92 ? -38.752 -1.090 45.190 1.00 67.69 92 LEU A CA 1
ATOM 695 C C . LEU A 1 92 ? -37.641 -2.013 45.700 1.00 67.69 92 LEU A C 1
ATOM 697 O O . LEU A 1 92 ? -37.288 -1.938 46.880 1.00 67.69 92 LEU A O 1
ATOM 701 N N . PRO A 1 93 ? -37.089 -2.891 44.845 1.00 77.56 93 PRO A N 1
ATOM 702 C CA . PRO A 1 93 ? -35.972 -3.724 45.252 1.00 77.56 93 PRO A CA 1
ATOM 703 C C . PRO A 1 93 ? -34.792 -2.836 45.658 1.00 77.56 93 PRO A C 1
ATOM 705 O O . PRO A 1 93 ? -34.616 -1.731 45.129 1.00 77.56 93 PRO A O 1
ATOM 708 N N . VAL A 1 94 ? -33.992 -3.341 46.600 1.00 87.81 94 VAL A N 1
ATOM 709 C CA . VAL A 1 94 ? -32.710 -2.742 46.993 1.00 87.81 94 VAL A CA 1
ATOM 710 C C . VAL A 1 94 ? -31.871 -2.507 45.734 1.00 87.81 94 VAL A C 1
ATOM 712 O O . VAL A 1 94 ? -31.811 -3.385 44.876 1.00 87.81 94 VAL A O 1
ATOM 715 N N . CYS A 1 95 ? -31.253 -1.330 45.626 1.00 88.00 95 CYS A N 1
ATOM 716 C CA . CYS A 1 95 ? -30.413 -0.951 44.493 1.00 88.00 95 CYS A CA 1
ATOM 717 C C . CYS A 1 95 ? -28.950 -0.792 44.907 1.00 88.00 95 CYS A C 1
ATOM 719 O O . CYS A 1 95 ? -28.663 -0.420 46.048 1.00 88.00 95 CYS A O 1
ATOM 721 N N . ASN A 1 96 ? -28.042 -1.064 43.975 1.00 85.94 96 ASN A N 1
ATOM 722 C CA . ASN A 1 96 ? -26.620 -0.772 44.088 1.00 85.94 96 ASN A CA 1
ATOM 723 C C . ASN A 1 96 ? -26.310 0.585 43.452 1.00 85.94 96 ASN A C 1
ATOM 725 O O . ASN A 1 96 ? -27.028 1.049 42.570 1.00 85.94 96 ASN A O 1
ATOM 729 N N . GLU A 1 97 ? -25.235 1.232 43.898 1.00 81.19 97 GLU A N 1
ATOM 730 C CA . GLU A 1 97 ? -24.778 2.500 43.322 1.00 81.19 97 GLU A CA 1
ATOM 731 C C . GLU A 1 97 ? -24.645 2.393 41.790 1.00 81.19 97 GLU A C 1
ATOM 733 O O . GLU A 1 97 ? -24.047 1.443 41.289 1.00 81.19 97 GLU A O 1
ATOM 738 N N . TYR A 1 98 ? -25.224 3.364 41.070 1.00 77.25 98 TYR A N 1
ATOM 739 C CA . TYR A 1 98 ? -25.330 3.425 39.600 1.00 77.25 98 TYR A CA 1
ATOM 740 C C . TYR A 1 98 ? -26.353 2.496 38.938 1.00 77.25 98 TYR A C 1
ATOM 742 O O . TYR A 1 98 ? -26.501 2.554 37.715 1.00 77.25 98 TYR A O 1
ATOM 750 N N . ASP A 1 99 ? -27.111 1.703 39.699 1.00 78.88 99 ASP A N 1
ATOM 751 C CA . ASP A 1 99 ? -28.282 1.035 39.135 1.00 78.88 99 ASP A CA 1
ATOM 752 C C . ASP A 1 99 ? -29.258 2.090 38.605 1.00 78.88 99 ASP A C 1
ATOM 754 O O . ASP A 1 99 ? -29.475 3.145 39.210 1.00 78.88 99 ASP A O 1
ATOM 758 N N . THR A 1 100 ? -29.885 1.795 37.472 1.00 81.69 100 THR A N 1
ATOM 759 C CA . THR A 1 100 ? -30.898 2.666 36.879 1.00 81.69 100 THR A CA 1
ATOM 760 C C . THR A 1 100 ? -32.181 1.879 36.665 1.00 81.69 100 THR A C 1
ATOM 762 O O . THR A 1 100 ? -32.152 0.708 36.290 1.00 81.69 100 THR A O 1
ATOM 765 N N . LYS A 1 101 ? -33.332 2.496 36.936 1.00 82.44 101 LYS A N 1
ATOM 766 C CA . LYS A 1 101 ? -34.646 1.864 36.784 1.00 82.44 101 LYS A CA 1
ATOM 767 C C . LYS A 1 101 ? -35.663 2.872 36.272 1.00 82.44 101 LYS A C 1
ATOM 769 O O . LYS A 1 101 ? -35.585 4.052 36.578 1.00 82.44 101 LYS A O 1
ATOM 774 N N . CYS A 1 102 ? -36.642 2.396 35.524 1.00 78.25 102 CYS A N 1
ATOM 775 C CA . CYS A 1 102 ? -37.756 3.183 35.057 1.00 78.25 102 CYS A CA 1
ATOM 776 C C . CYS A 1 102 ? -39.053 2.531 35.473 1.00 78.25 102 CYS A C 1
ATOM 778 O O . CYS A 1 102 ? -39.183 1.305 35.492 1.00 78.25 102 CYS A O 1
ATOM 780 N N . ILE A 1 103 ? -40.005 3.383 35.825 1.00 76.62 103 ILE A N 1
ATOM 781 C CA . ILE A 1 103 ? -41.363 2.993 36.181 1.00 76.62 103 ILE A CA 1
ATOM 782 C C . ILE A 1 103 ? -42.275 3.933 35.400 1.00 76.62 103 ILE A C 1
ATOM 784 O O . ILE A 1 103 ? -42.291 5.145 35.646 1.00 76.62 103 ILE A O 1
ATOM 788 N N . GLY A 1 104 ? -42.947 3.391 34.383 1.00 80.62 104 GLY A N 1
ATOM 789 C CA . GLY A 1 104 ? -43.610 4.188 33.353 1.00 80.62 104 GLY A CA 1
ATOM 790 C C . GLY A 1 104 ? -42.615 5.106 32.631 1.00 80.62 104 GLY A C 1
ATOM 791 O O . GLY A 1 104 ? -41.600 4.651 32.109 1.00 80.62 104 GLY A O 1
ATOM 792 N N . THR A 1 105 ? -42.881 6.415 32.644 1.00 77.25 105 THR A N 1
ATOM 793 C CA . THR A 1 105 ? -42.023 7.447 32.029 1.00 77.25 105 THR A CA 1
ATOM 794 C C . THR A 1 105 ? -41.032 8.084 33.006 1.00 77.25 105 THR A C 1
ATOM 796 O O . THR A 1 105 ? -40.430 9.102 32.676 1.00 77.25 105 THR A O 1
ATOM 799 N N . THR A 1 106 ? -40.931 7.596 34.244 1.00 74.56 106 THR A N 1
ATOM 800 C CA . THR A 1 106 ? -40.097 8.219 35.285 1.00 74.56 106 THR A CA 1
ATOM 801 C C . THR A 1 106 ? -38.791 7.453 35.429 1.00 74.56 106 THR A C 1
ATOM 803 O O . THR A 1 106 ? -38.814 6.247 35.673 1.00 74.56 106 THR A O 1
ATOM 806 N N . TYR A 1 107 ? -37.668 8.158 35.280 1.00 81.25 107 TYR A N 1
ATOM 807 C CA . TYR A 1 107 ? -36.317 7.615 35.403 1.00 81.25 107 TYR A CA 1
ATOM 808 C C . TYR A 1 107 ? -35.829 7.733 36.850 1.00 81.25 107 TYR A C 1
ATOM 810 O O . TYR A 1 107 ? -35.964 8.782 37.484 1.00 81.25 107 TYR A O 1
ATOM 818 N N . PHE A 1 108 ? -35.253 6.652 37.365 1.00 86.00 108 PHE A N 1
ATOM 819 C CA . PHE A 1 108 ? -34.656 6.560 38.688 1.00 86.00 108 PHE A CA 1
ATOM 820 C C . PHE A 1 108 ? -33.189 6.141 38.570 1.00 86.00 108 PHE A C 1
ATOM 822 O O . PHE A 1 108 ? -32.850 5.236 37.807 1.00 86.00 108 PHE A O 1
ATOM 829 N N . GLU A 1 109 ? -32.330 6.766 39.367 1.00 86.38 109 GLU A N 1
ATOM 830 C CA . GLU A 1 109 ? -30.906 6.443 39.475 1.00 86.38 109 GLU A CA 1
ATOM 831 C C . GLU A 1 109 ? -30.570 6.157 40.937 1.00 86.38 109 GLU A C 1
ATOM 833 O O . GLU A 1 109 ? -30.971 6.896 41.836 1.00 86.38 109 GLU A O 1
ATOM 838 N N . CYS A 1 110 ? -29.869 5.063 41.204 1.00 87.50 110 CYS A N 1
ATOM 839 C CA . CYS A 1 110 ? -29.502 4.698 42.557 1.00 87.50 110 CYS A CA 1
ATOM 840 C C . CYS A 1 110 ? -28.259 5.471 43.003 1.00 87.50 110 CYS A C 1
ATOM 842 O O . CYS A 1 110 ? -27.165 5.307 42.458 1.00 87.50 110 CYS A O 1
ATOM 844 N N . SER A 1 111 ? -28.411 6.282 44.048 1.00 86.00 111 SER A N 1
ATOM 845 C CA . SER A 1 111 ? -27.302 6.964 44.711 1.00 86.00 111 SER A CA 1
ATOM 846 C C . SER A 1 111 ? -27.308 6.611 46.190 1.00 86.00 111 SER A C 1
ATOM 848 O O . SER A 1 111 ? -28.340 6.716 46.851 1.00 86.00 111 SER A O 1
ATOM 850 N N . LYS A 1 112 ? -26.156 6.178 46.718 1.00 91.31 112 LYS A N 1
ATOM 851 C CA . LYS A 1 112 ? -26.009 5.745 48.121 1.00 91.31 112 LYS A CA 1
ATOM 852 C C . LYS A 1 112 ? -27.023 4.662 48.528 1.00 91.31 112 LYS A C 1
ATOM 854 O O . LYS A 1 112 ? -27.586 4.717 49.620 1.00 91.31 112 LYS A O 1
ATOM 859 N N . ASN A 1 113 ? -27.251 3.684 47.648 1.00 87.19 113 ASN A N 1
ATOM 860 C CA . ASN A 1 113 ? -28.212 2.585 47.832 1.00 87.19 113 ASN A CA 1
ATOM 861 C C . ASN A 1 113 ? -29.672 3.046 48.014 1.00 87.19 113 ASN A C 1
ATOM 863 O O . ASN A 1 113 ? -30.473 2.361 48.650 1.00 87.19 113 ASN A O 1
ATOM 867 N N . GLN A 1 114 ? -30.020 4.222 47.482 1.00 84.50 114 GLN A N 1
ATOM 868 C CA . GLN A 1 114 ? -31.383 4.748 47.465 1.00 84.50 114 GLN A CA 1
ATOM 869 C C . GLN A 1 114 ? -31.744 5.247 46.067 1.00 84.50 114 GLN A C 1
ATOM 871 O O . GLN A 1 114 ? -30.993 6.008 45.453 1.00 84.50 114 GLN A O 1
ATOM 876 N N . TRP A 1 115 ? -32.921 4.851 45.581 1.00 87.44 115 TRP A N 1
ATOM 877 C CA . TRP A 1 115 ? -33.466 5.335 44.316 1.00 87.44 115 TRP A CA 1
ATOM 878 C C . TRP A 1 115 ? -33.736 6.839 44.385 1.00 87.44 115 TRP A C 1
ATOM 880 O O . TRP A 1 115 ? -34.528 7.301 45.203 1.00 87.44 115 TRP A O 1
ATOM 890 N N . GLN A 1 116 ? -33.090 7.599 43.507 1.00 87.88 116 GLN A N 1
ATOM 891 C CA . GLN A 1 116 ? -33.341 9.017 43.291 1.00 87.88 116 GLN A CA 1
ATOM 892 C C . GLN A 1 116 ? -34.224 9.168 42.059 1.00 87.88 116 GLN A C 1
ATOM 894 O O . GLN A 1 116 ? -33.903 8.635 40.999 1.00 87.88 116 GLN A O 1
ATOM 899 N N . ASN A 1 117 ? -35.336 9.889 42.185 1.00 85.50 117 ASN A N 1
ATOM 900 C CA . ASN A 1 117 ? -36.158 10.247 41.035 1.00 85.50 117 ASN A CA 1
ATOM 901 C C . ASN A 1 117 ? -35.449 11.348 40.238 1.00 85.50 117 ASN A C 1
ATOM 903 O O . ASN A 1 117 ? -35.205 12.441 40.745 1.00 85.50 117 ASN A O 1
ATOM 907 N N . MET A 1 118 ? -35.144 11.052 38.982 1.00 84.69 118 MET A N 1
ATOM 908 C CA . MET A 1 118 ? -34.410 11.929 38.075 1.00 84.69 118 MET A CA 1
ATOM 909 C C . MET A 1 118 ? -35.335 12.653 37.080 1.00 84.69 118 MET A C 1
ATOM 911 O O . MET A 1 118 ? -34.866 13.412 36.232 1.00 84.69 118 MET A O 1
ATOM 915 N N . GLY A 1 119 ? -36.652 12.456 37.199 1.00 81.38 119 GLY A N 1
ATOM 916 C CA . GLY A 1 119 ? -37.688 13.123 36.417 1.00 81.38 119 GLY A CA 1
ATOM 917 C C . GLY A 1 119 ? -38.324 12.245 35.339 1.00 81.38 119 GLY A C 1
ATOM 918 O O . GLY A 1 119 ? -38.024 11.060 35.188 1.00 81.38 119 GLY A O 1
ATOM 919 N N . LYS A 1 120 ? -39.251 12.849 34.587 1.00 78.31 120 LYS A N 1
ATOM 920 C CA . LYS A 1 120 ? -39.898 12.201 33.442 1.00 78.31 120 LYS A CA 1
ATOM 921 C C . LYS A 1 120 ? -39.000 12.273 32.207 1.00 78.31 120 LYS A C 1
ATOM 923 O O . LYS A 1 120 ? -38.453 13.334 31.912 1.00 78.31 120 LYS A O 1
ATOM 928 N N . VAL A 1 121 ? -38.907 11.175 31.468 1.00 78.62 121 VAL A N 1
ATOM 929 C CA . VAL A 1 121 ? -38.290 11.111 30.139 1.00 78.62 121 VAL A CA 1
ATOM 930 C C . VAL A 1 121 ? -39.382 11.037 29.067 1.00 78.62 121 VAL A C 1
ATOM 932 O O . VAL A 1 121 ? -40.440 10.448 29.287 1.00 78.62 121 VAL A O 1
ATOM 935 N N . GLU A 1 122 ? -39.172 11.683 27.918 1.00 68.75 122 GLU A N 1
ATOM 936 C CA . GLU A 1 122 ? -40.080 11.548 26.771 1.00 68.75 122 GLU A CA 1
ATOM 937 C C . GLU A 1 122 ? -39.889 10.165 26.127 1.00 68.75 122 GLU A C 1
ATOM 939 O O . GLU A 1 122 ? -38.896 9.931 25.440 1.00 68.75 122 GLU A O 1
ATOM 944 N N . GLY A 1 123 ? -40.848 9.261 26.352 1.00 69.50 123 GLY A N 1
ATOM 945 C CA . GLY A 1 123 ? -40.877 7.902 25.797 1.00 69.50 123 GLY A CA 1
ATOM 946 C C . GLY A 1 123 ? -40.861 6.803 26.865 1.00 69.50 123 GLY A C 1
ATOM 947 O O . GLY A 1 123 ? -40.637 7.070 28.045 1.00 69.50 123 GLY A O 1
ATOM 948 N N . GLU A 1 124 ? -41.111 5.556 26.452 1.00 62.47 124 GLU A N 1
ATOM 949 C CA . GLU A 1 124 ? -40.727 4.390 27.257 1.00 62.47 124 GLU A CA 1
ATOM 950 C C . GLU A 1 124 ? -39.205 4.413 27.413 1.00 62.47 124 GLU A C 1
ATOM 952 O O . GLU A 1 124 ? -38.492 4.744 26.462 1.00 62.47 124 GLU A O 1
ATOM 957 N N . CYS A 1 125 ? -38.698 4.108 28.608 1.00 63.03 125 CYS A N 1
ATOM 958 C CA . CYS A 1 125 ? -37.261 4.029 28.833 1.00 63.03 125 CYS A CA 1
ATOM 959 C C . CYS A 1 125 ? -36.661 2.936 27.955 1.00 63.03 125 CYS A C 1
ATOM 961 O O . CYS A 1 125 ? -36.676 1.755 28.292 1.00 63.03 125 CYS A O 1
ATOM 963 N N . ASP A 1 126 ? -36.151 3.351 26.804 1.00 60.72 126 ASP A N 1
ATOM 964 C CA . ASP A 1 126 ? -35.502 2.484 25.847 1.00 60.72 126 ASP A CA 1
ATOM 965 C C . ASP A 1 126 ? -34.102 2.149 26.375 1.00 60.72 126 ASP A C 1
ATOM 967 O O . ASP A 1 126 ? -33.098 2.743 25.979 1.00 60.72 126 ASP A O 1
ATOM 971 N N . TYR A 1 127 ? -34.044 1.191 27.305 1.00 55.53 127 TYR A N 1
ATOM 972 C CA . TYR A 1 127 ? -32.811 0.575 27.804 1.00 55.53 127 TYR A CA 1
ATOM 973 C C . TYR A 1 127 ? -31.948 -0.024 26.692 1.00 55.53 127 TYR A C 1
ATOM 975 O O . TYR A 1 127 ? -30.798 -0.368 26.933 1.00 55.53 127 TYR A O 1
ATOM 983 N N . SER A 1 128 ? -32.456 -0.104 25.458 1.00 58.03 128 SER A N 1
ATOM 984 C CA . SER A 1 128 ? -31.672 -0.537 24.307 1.00 58.03 128 SER A CA 1
ATOM 985 C C . SER A 1 128 ? -30.614 0.477 23.859 1.00 58.03 128 SER A C 1
ATOM 987 O O . SER A 1 128 ? -29.996 0.273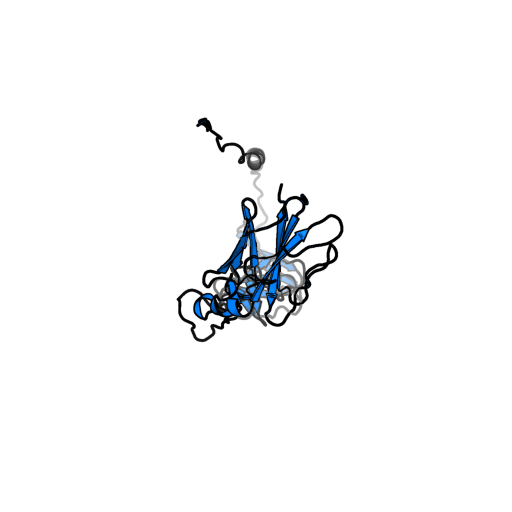 22.815 1.00 58.03 128 SER A O 1
ATOM 989 N N . LYS A 1 129 ? -30.376 1.580 24.586 1.00 74.44 129 LYS A N 1
ATOM 990 C CA . LYS A 1 129 ? -29.337 2.559 24.236 1.00 74.44 129 LYS A CA 1
ATOM 991 C C . LYS A 1 129 ? -28.516 2.991 25.448 1.00 74.44 129 LYS A C 1
ATOM 993 O O . LYS A 1 129 ? -28.873 3.939 26.145 1.00 74.44 129 LYS A O 1
ATOM 998 N N . CYS A 1 130 ? -27.357 2.362 25.632 1.00 84.12 130 CYS A N 1
ATOM 999 C CA . CYS A 1 130 ? -26.293 2.901 26.474 1.00 84.12 130 CYS A CA 1
ATOM 1000 C C . CYS A 1 130 ? -25.997 4.373 26.145 1.00 84.12 130 CYS A C 1
ATOM 1002 O O . CYS A 1 130 ? -25.941 4.790 24.983 1.00 84.12 130 CYS A O 1
ATOM 1004 N N . LYS A 1 131 ? -25.809 5.187 27.188 1.00 85.69 131 LYS A N 1
ATOM 1005 C CA . LYS A 1 131 ? -25.427 6.592 27.033 1.00 85.69 131 LYS A CA 1
ATOM 1006 C C . LYS A 1 131 ? -23.963 6.658 26.611 1.00 85.69 131 LYS A C 1
ATOM 1008 O O . LYS A 1 131 ? -23.115 6.127 27.316 1.00 85.69 131 LYS A O 1
ATOM 1013 N N . LYS A 1 132 ? -23.644 7.374 25.527 1.00 84.56 132 LYS A N 1
ATOM 1014 C CA . LYS A 1 132 ? -22.244 7.629 25.139 1.00 84.56 132 LYS A CA 1
ATOM 1015 C C . LYS A 1 132 ? -21.418 8.148 26.336 1.00 84.56 132 LYS A C 1
ATOM 1017 O O . LYS A 1 132 ? -21.919 9.018 27.058 1.00 84.56 132 LYS A O 1
ATOM 1022 N N . PRO A 1 133 ? -20.179 7.664 26.543 1.00 91.06 133 PRO A N 1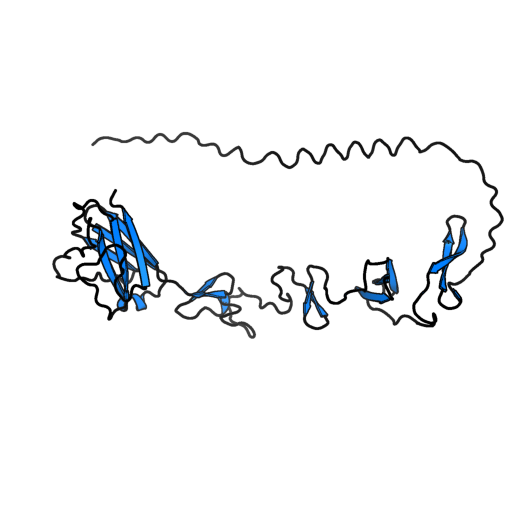
ATOM 1023 C CA . PRO A 1 133 ? -19.375 6.822 25.640 1.00 91.06 133 PRO A CA 1
ATOM 1024 C C . PRO A 1 133 ? -19.618 5.304 25.762 1.00 91.06 133 PRO A C 1
ATOM 1026 O O . PRO A 1 133 ? -18.791 4.526 25.327 1.00 91.06 133 PRO A O 1
ATOM 1029 N N . TYR A 1 134 ? -20.717 4.849 26.363 1.00 90.75 134 TYR A N 1
ATOM 1030 C CA . TYR A 1 134 ? -20.996 3.419 26.488 1.00 90.75 134 TYR A CA 1
ATOM 1031 C C . TYR A 1 134 ? -21.758 2.876 25.265 1.00 90.75 134 TYR A C 1
ATOM 1033 O O . TYR A 1 134 ? -22.631 3.561 24.724 1.00 90.75 134 TYR A O 1
ATOM 1041 N N . ILE A 1 135 ? -21.473 1.635 24.871 1.00 89.31 135 ILE A N 1
ATOM 1042 C CA . ILE A 1 135 ? -22.161 0.862 23.824 1.00 89.31 135 ILE A CA 1
ATOM 1043 C C . ILE A 1 135 ? -22.850 -0.370 24.424 1.00 89.31 135 ILE A C 1
ATOM 1045 O O . ILE A 1 135 ? -22.422 -0.873 25.463 1.00 89.31 135 ILE A O 1
ATOM 1049 N N . ASN A 1 136 ? -23.899 -0.881 23.771 1.00 89.69 136 ASN A N 1
ATOM 1050 C CA . ASN A 1 136 ? -24.525 -2.136 24.203 1.00 89.69 136 ASN A CA 1
ATOM 1051 C C . ASN A 1 13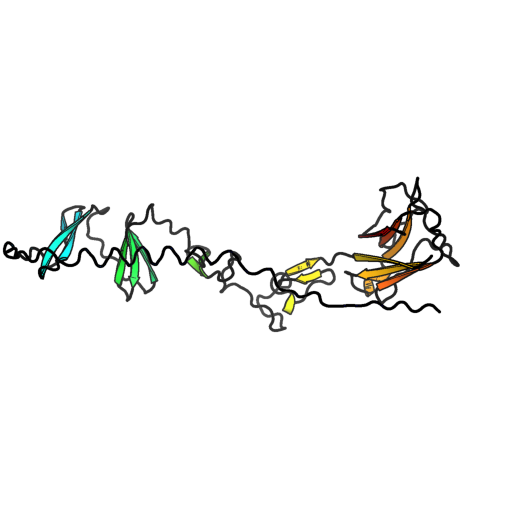6 ? -23.672 -3.330 23.763 1.00 89.69 136 ASN A C 1
ATOM 1053 O O . ASN A 1 136 ? -23.361 -3.464 22.576 1.00 89.69 136 ASN A O 1
ATOM 1057 N N . VAL A 1 137 ? -23.384 -4.239 24.689 1.00 86.56 137 VAL A N 1
ATOM 1058 C CA . VAL A 1 137 ? -22.775 -5.542 24.411 1.00 86.56 137 VAL A CA 1
ATOM 1059 C C . VAL A 1 137 ? -23.613 -6.612 25.104 1.00 86.56 137 VAL A C 1
ATOM 1061 O O . VAL A 1 137 ? -23.468 -6.859 26.298 1.00 86.56 137 VAL A O 1
ATOM 1064 N N . GLY A 1 138 ? -24.516 -7.245 24.352 1.00 85.81 138 GLY A N 1
ATOM 1065 C CA . GLY A 1 138 ? -25.540 -8.115 24.937 1.00 85.81 138 GLY A CA 1
ATOM 1066 C C . GLY A 1 138 ? -26.575 -7.293 25.706 1.00 85.81 138 GLY A C 1
ATOM 1067 O O . GLY A 1 138 ? -27.124 -6.345 25.144 1.00 85.81 138 GLY A O 1
ATOM 1068 N N . ASP A 1 139 ? -26.800 -7.653 26.970 1.00 83.12 139 ASP A N 1
ATOM 1069 C CA . ASP A 1 139 ? -27.730 -6.967 27.879 1.00 83.12 139 ASP A CA 1
ATOM 1070 C C . ASP A 1 139 ? -27.041 -5.888 28.748 1.00 83.12 139 ASP A C 1
ATOM 1072 O O . ASP A 1 139 ? -27.714 -5.193 29.507 1.00 83.12 139 ASP A O 1
ATOM 1076 N N . ASP A 1 140 ? -25.715 -5.722 28.624 1.00 86.12 140 ASP A N 1
ATOM 1077 C CA . ASP A 1 140 ? -24.908 -4.798 29.431 1.00 86.12 140 ASP A CA 1
ATOM 1078 C C . ASP A 1 140 ? -24.376 -3.604 28.619 1.00 86.12 140 ASP A C 1
ATOM 1080 O O . ASP A 1 140 ? -24.141 -3.680 27.407 1.00 86.12 140 ASP A O 1
ATOM 1084 N N . CYS A 1 141 ? -24.098 -2.501 29.322 1.00 87.88 141 CYS A N 1
ATOM 1085 C CA . CYS A 1 141 ? -23.358 -1.362 28.786 1.00 87.88 141 CYS A CA 1
ATOM 1086 C C . CYS A 1 141 ? -21.856 -1.503 29.021 1.00 87.88 141 CYS A C 1
ATOM 1088 O O . CYS A 1 141 ? -21.412 -1.693 30.153 1.00 87.88 141 CYS A O 1
ATOM 1090 N N . CYS A 1 142 ? -21.059 -1.329 27.968 1.00 92.56 142 CYS A N 1
ATOM 1091 C CA . CYS A 1 142 ? -19.606 -1.280 28.062 1.00 92.56 142 CYS A CA 1
ATOM 1092 C C . CYS A 1 142 ? -19.054 0.071 27.621 1.00 92.56 142 CYS A C 1
ATOM 1094 O O . CYS A 1 142 ? -19.577 0.666 26.687 1.00 92.56 142 CYS A O 1
ATOM 1096 N N . LEU A 1 143 ? -18.004 0.543 28.295 1.00 93.38 143 LEU A N 1
ATOM 1097 C CA . LEU A 1 143 ? -17.268 1.740 27.907 1.00 93.38 143 LEU A CA 1
ATOM 1098 C C . LEU A 1 143 ? -16.604 1.541 26.533 1.00 93.38 143 LEU A C 1
ATOM 1100 O O . LEU A 1 143 ? -15.976 0.510 26.310 1.00 93.38 143 LEU A O 1
ATOM 1104 N N . ASP A 1 144 ? -16.777 2.516 25.647 1.00 92.19 144 ASP A N 1
ATOM 1105 C CA . ASP A 1 144 ? -16.121 2.655 24.342 1.00 92.19 144 ASP A CA 1
ATOM 1106 C C . ASP A 1 144 ? -15.531 4.074 24.280 1.00 92.19 144 ASP A C 1
ATOM 1108 O O . ASP A 1 144 ? -16.112 5.014 23.725 1.00 92.19 144 ASP A O 1
ATOM 1112 N N . GLU A 1 145 ? -14.412 4.278 24.978 1.00 92.69 145 GLU A N 1
ATOM 1113 C CA . GLU A 1 145 ? -13.785 5.591 25.152 1.00 92.69 145 GLU A CA 1
ATOM 1114 C C . GLU A 1 145 ? -13.321 6.187 23.812 1.00 92.69 145 GLU A C 1
ATOM 1116 O O . GLU A 1 145 ? -13.278 7.413 23.657 1.00 92.69 145 GLU A O 1
ATOM 1121 N N . ASN A 1 146 ? -13.015 5.337 22.828 1.00 86.75 146 ASN A N 1
ATOM 1122 C CA . ASN A 1 146 ? -12.514 5.740 21.516 1.00 86.75 146 ASN A CA 1
ATOM 1123 C C . ASN A 1 146 ? -13.593 5.772 20.399 1.00 86.75 146 ASN A C 1
ATOM 1125 O O . ASN A 1 146 ? -13.261 6.119 19.261 1.00 86.75 146 ASN A O 1
ATOM 1129 N N . ASP A 1 147 ? -14.867 5.509 20.733 1.00 89.44 147 ASP A N 1
ATOM 1130 C CA . ASP A 1 147 ? -16.053 5.504 19.848 1.00 89.44 147 ASP A CA 1
ATOM 1131 C C . ASP A 1 147 ? -15.867 4.603 18.607 1.00 89.44 147 ASP A C 1
ATOM 1133 O O . ASP A 1 147 ? -16.317 4.943 17.505 1.00 89.44 147 ASP A O 1
ATOM 1137 N N . ASN A 1 148 ? -15.161 3.472 18.748 1.00 85.88 148 ASN A N 1
ATOM 1138 C CA . ASN A 1 148 ? -14.901 2.535 17.648 1.00 85.88 148 ASN A CA 1
ATOM 1139 C C . ASN A 1 148 ? -15.961 1.421 17.519 1.00 85.88 148 ASN A C 1
ATOM 1141 O O . ASN A 1 148 ? -15.888 0.600 16.594 1.00 85.88 148 ASN A O 1
ATOM 1145 N N . GLY A 1 149 ? -16.957 1.407 18.408 1.00 88.62 149 GLY A N 1
ATOM 1146 C CA . GLY A 1 149 ? -18.025 0.415 18.465 1.00 88.62 149 GLY A CA 1
ATOM 1147 C C . GLY A 1 149 ? -17.612 -0.898 19.127 1.00 88.62 149 GLY A C 1
ATOM 1148 O O . GLY A 1 149 ? -18.278 -1.915 18.911 1.00 88.62 149 GLY A O 1
ATOM 1149 N N . ARG A 1 150 ? -16.516 -0.907 19.892 1.00 86.81 150 ARG A N 1
ATOM 1150 C CA . ARG A 1 150 ? -16.047 -2.039 20.694 1.00 86.81 150 ARG A CA 1
ATOM 1151 C C . ARG A 1 150 ? -15.867 -1.618 22.141 1.00 86.81 150 ARG A C 1
ATOM 1153 O O . ARG A 1 150 ? -15.737 -0.459 22.488 1.00 86.81 150 ARG A O 1
ATOM 1160 N N . CYS A 1 151 ? -15.939 -2.624 22.987 1.00 91.56 151 CYS A N 1
ATOM 1161 C CA . CYS A 1 151 ? -15.877 -2.486 24.420 1.00 91.56 151 CYS A CA 1
ATOM 1162 C C . CYS A 1 151 ? -14.413 -2.418 24.866 1.00 91.56 151 CYS A C 1
ATOM 1164 O O . CYS A 1 151 ? -13.669 -3.357 24.599 1.00 91.56 151 CYS A O 1
ATOM 1166 N N . ASP A 1 152 ? -14.010 -1.364 25.577 1.00 87.56 152 ASP A N 1
ATOM 1167 C CA . ASP A 1 152 ? -12.610 -1.102 25.956 1.00 87.56 152 ASP A CA 1
ATOM 1168 C C . ASP A 1 152 ? -11.978 -2.242 26.772 1.00 87.56 152 ASP A C 1
ATOM 1170 O O . ASP A 1 152 ? -10.777 -2.493 26.685 1.00 87.56 152 ASP A O 1
ATOM 1174 N N . LYS A 1 153 ? -12.772 -2.966 27.576 1.00 87.81 153 LYS A N 1
ATOM 1175 C CA . LYS A 1 153 ? -12.275 -4.144 28.319 1.00 87.81 153 LYS A CA 1
ATOM 1176 C C . LYS A 1 153 ? -11.964 -5.339 27.412 1.00 87.81 153 LYS A C 1
ATOM 1178 O O . LYS A 1 153 ? -11.183 -6.198 27.811 1.00 87.81 153 LYS A O 1
ATOM 1183 N N . ASP A 1 154 ? -12.581 -5.390 26.235 1.00 85.38 154 ASP A N 1
ATOM 1184 C CA . ASP A 1 154 ? -12.390 -6.432 25.228 1.00 85.38 154 ASP A CA 1
ATOM 1185 C C . ASP A 1 154 ? -11.390 -5.977 24.147 1.00 85.38 154 ASP A C 1
ATOM 1187 O O . ASP A 1 154 ? -11.069 -6.736 23.227 1.00 85.38 154 ASP A O 1
ATOM 1191 N N . GLU A 1 155 ? -10.884 -4.742 24.241 1.00 84.56 155 GLU A N 1
ATOM 1192 C CA . GLU A 1 155 ? -9.820 -4.263 23.375 1.00 84.56 155 GLU A CA 1
ATOM 1193 C C . GLU A 1 155 ? -8.493 -4.925 23.732 1.00 84.56 155 GLU A C 1
ATOM 1195 O O . GLU A 1 155 ? -7.983 -4.861 24.854 1.00 84.56 155 GLU A O 1
ATOM 1200 N N . VAL A 1 156 ? -7.912 -5.553 22.717 1.00 86.06 156 VAL A N 1
ATOM 1201 C CA . VAL A 1 156 ? -6.561 -6.089 22.773 1.00 86.06 156 VAL A CA 1
ATOM 1202 C C . VAL A 1 156 ? -5.585 -4.912 22.774 1.00 86.06 156 VAL A C 1
ATOM 1204 O O . VAL A 1 156 ? -5.607 -4.079 21.867 1.00 86.06 156 VAL A O 1
ATOM 1207 N N . LYS A 1 157 ? -4.747 -4.816 23.810 1.00 88.44 157 LYS A N 1
ATOM 1208 C CA . LYS A 1 157 ? -3.777 -3.727 23.954 1.00 88.44 157 LYS A CA 1
ATOM 1209 C C . LYS A 1 157 ? -2.500 -4.036 23.189 1.00 88.44 157 LYS A C 1
ATOM 1211 O O . LYS A 1 157 ? -1.668 -4.774 23.686 1.00 88.44 157 LYS A O 1
ATOM 1216 N N . CYS A 1 158 ? -2.321 -3.367 22.061 1.00 92.44 158 CYS A N 1
ATOM 1217 C CA . CYS A 1 158 ? -1.121 -3.500 21.243 1.00 92.44 158 CYS A CA 1
ATOM 1218 C C . CYS A 1 158 ? -0.002 -2.532 21.644 1.00 92.44 158 CYS A C 1
ATOM 1220 O O . CYS A 1 158 ? -0.255 -1.394 22.053 1.00 92.44 158 CYS A O 1
ATOM 1222 N N . GLY A 1 159 ? 1.246 -2.945 21.436 1.00 91.75 159 GLY A N 1
ATOM 1223 C CA . GLY A 1 159 ? 2.447 -2.115 21.440 1.00 91.75 159 GLY A CA 1
ATOM 1224 C C . GLY A 1 159 ? 3.482 -2.443 22.515 1.00 91.75 159 GLY A C 1
ATOM 1225 O O . GLY A 1 159 ? 4.338 -1.595 22.782 1.00 91.75 159 GLY A O 1
ATOM 1226 N N . ASP A 1 160 ? 3.428 -3.613 23.151 1.00 94.12 160 ASP A N 1
ATOM 1227 C CA . ASP A 1 160 ? 4.431 -4.046 24.135 1.00 94.12 160 ASP A CA 1
ATOM 1228 C C . ASP A 1 160 ? 5.610 -4.829 23.502 1.00 94.12 160 ASP A C 1
ATOM 1230 O O . ASP A 1 160 ? 6.616 -5.112 24.166 1.00 94.12 160 ASP A O 1
ATOM 1234 N N . GLY A 1 161 ? 5.522 -5.116 22.198 1.00 94.56 161 GLY A N 1
ATOM 1235 C CA . GLY A 1 161 ? 6.506 -5.845 21.408 1.00 94.56 161 GLY A CA 1
ATOM 1236 C C . GLY A 1 161 ? 6.425 -7.368 21.534 1.00 94.56 161 GLY A C 1
ATOM 1237 O O . GLY A 1 161 ? 7.376 -8.043 21.119 1.00 94.56 161 GLY A O 1
ATOM 1238 N N . ARG A 1 162 ? 5.358 -7.929 22.117 1.00 95.75 162 ARG A N 1
ATOM 1239 C CA . ARG A 1 162 ? 5.152 -9.374 22.287 1.00 95.75 162 ARG A CA 1
ATOM 1240 C C . ARG A 1 162 ? 3.755 -9.775 21.834 1.00 95.75 162 ARG A C 1
ATOM 1242 O O . ARG A 1 162 ? 2.786 -9.192 22.264 1.00 95.75 162 ARG A O 1
ATOM 1249 N N . CYS A 1 163 ? 3.663 -10.828 21.024 1.00 95.62 163 CYS A N 1
ATOM 1250 C CA . CYS A 1 163 ? 2.375 -11.388 20.615 1.00 95.62 163 CYS A CA 1
ATOM 1251 C C . CYS A 1 163 ? 1.782 -12.252 21.743 1.00 95.62 163 CYS A C 1
ATOM 1253 O O . CYS A 1 163 ? 2.102 -13.443 21.849 1.00 95.62 163 CYS A O 1
ATOM 1255 N N . ASP A 1 164 ? 0.978 -11.640 22.610 1.00 94.56 164 ASP A N 1
ATOM 1256 C CA . ASP A 1 164 ? 0.392 -12.276 23.796 1.00 94.56 164 ASP A CA 1
ATOM 1257 C C . ASP A 1 164 ? -0.890 -13.088 23.489 1.00 94.56 164 ASP A C 1
ATOM 1259 O O . ASP A 1 164 ? -1.444 -13.092 22.388 1.00 94.56 164 ASP A O 1
ATOM 1263 N N . SER A 1 165 ? -1.383 -13.847 24.476 1.00 92.00 165 SER A N 1
ATOM 1264 C CA . SER A 1 165 ? -2.596 -14.664 24.317 1.00 92.00 165 SER A CA 1
ATOM 1265 C C . SER A 1 165 ? -3.836 -13.786 24.115 1.00 92.00 165 SER A C 1
ATOM 1267 O O . SER A 1 165 ? -4.285 -13.127 25.046 1.00 92.00 165 SER A O 1
ATOM 1269 N N . GLY A 1 166 ? -4.438 -13.860 22.927 1.00 88.50 166 GLY A N 1
ATOM 1270 C CA . GLY A 1 166 ? -5.579 -13.025 22.518 1.00 88.50 166 GLY A CA 1
ATOM 1271 C C . GLY A 1 166 ? -5.209 -12.016 21.431 1.00 88.50 166 GLY A C 1
ATOM 1272 O O . GLY A 1 166 ? -6.087 -11.484 20.751 1.00 88.50 166 GLY A O 1
ATOM 1273 N N . GLU A 1 167 ? -3.913 -11.824 21.203 1.00 93.81 167 GLU A N 1
ATOM 1274 C CA . GLU A 1 167 ? -3.395 -11.059 20.085 1.00 93.81 167 GLU A CA 1
ATOM 1275 C C . GLU A 1 167 ? -3.312 -11.929 18.834 1.00 93.81 167 GLU A C 1
ATOM 1277 O O . GLU A 1 167 ? -2.939 -13.104 18.864 1.00 93.81 167 GLU A O 1
ATOM 1282 N N . THR A 1 168 ? -3.692 -11.354 17.702 1.00 94.12 168 THR A N 1
ATOM 1283 C CA . THR A 1 168 ? -3.586 -12.001 16.396 1.00 94.12 168 THR A CA 1
ATOM 1284 C C . THR A 1 168 ? -2.984 -11.016 15.409 1.00 94.12 168 THR A C 1
ATOM 1286 O O . THR A 1 168 ? -2.978 -9.811 15.652 1.00 94.12 168 THR A O 1
ATOM 1289 N N . GLN A 1 169 ? -2.524 -11.500 14.256 1.00 94.62 169 GLN A N 1
ATOM 1290 C CA . GLN A 1 169 ? -2.042 -10.617 13.187 1.00 94.62 169 GLN A CA 1
ATOM 1291 C C . GLN A 1 169 ? -3.121 -9.618 12.726 1.00 94.62 169 GLN A C 1
ATOM 1293 O O . GLN A 1 169 ? -2.791 -8.507 12.327 1.00 94.62 169 GLN A O 1
ATOM 1298 N N . ASP A 1 170 ? -4.407 -9.972 12.834 1.00 90.00 170 ASP A N 1
ATOM 1299 C CA . ASP A 1 170 ? -5.523 -9.111 12.419 1.00 90.00 170 ASP A CA 1
ATOM 1300 C C . ASP A 1 170 ? -5.913 -8.060 13.465 1.00 90.00 170 ASP A C 1
ATOM 1302 O O . ASP A 1 170 ? -6.489 -7.027 13.115 1.00 90.00 170 ASP A O 1
ATOM 1306 N N . THR A 1 171 ? -5.647 -8.335 14.744 1.00 90.62 171 THR A N 1
ATOM 1307 C CA . THR A 1 171 ? -6.017 -7.456 15.863 1.00 90.62 171 THR A CA 1
ATOM 1308 C C . THR A 1 171 ? -4.843 -6.662 16.417 1.00 90.62 171 THR A C 1
ATOM 1310 O O . THR A 1 171 ? -5.075 -5.633 17.040 1.00 90.62 171 THR A O 1
ATOM 1313 N N . CYS A 1 172 ? -3.613 -7.143 16.217 1.00 94.56 172 CYS A N 1
ATOM 1314 C CA . CYS A 1 172 ? -2.427 -6.635 16.889 1.00 94.56 172 CYS A CA 1
ATOM 1315 C C . CYS A 1 172 ? -1.151 -6.819 16.063 1.00 94.56 172 CYS A C 1
ATOM 1317 O O . CYS A 1 172 ? -0.143 -7.383 16.491 1.00 94.56 172 CYS A O 1
ATOM 1319 N N . CYS A 1 173 ? -1.179 -6.339 14.820 1.00 95.81 173 CYS A N 1
ATOM 1320 C CA . CYS A 1 173 ? -0.055 -6.528 13.906 1.00 95.81 173 CYS A CA 1
ATOM 1321 C C . CYS A 1 173 ? 1.249 -5.838 14.329 1.00 95.81 173 CYS A C 1
ATOM 1323 O O . CYS A 1 173 ? 2.302 -6.152 13.769 1.00 95.81 173 CYS A O 1
ATOM 1325 N N . LYS A 1 174 ? 1.208 -4.886 15.273 1.00 94.00 174 LYS A N 1
ATOM 1326 C CA . LYS A 1 174 ? 2.421 -4.227 15.775 1.00 94.00 174 LYS A CA 1
ATOM 1327 C C . LYS A 1 174 ? 3.287 -5.198 16.571 1.00 94.00 174 LYS A C 1
ATOM 1329 O O . LYS A 1 174 ? 4.508 -5.131 16.443 1.00 94.00 174 LYS A O 1
ATOM 1334 N N . ASP A 1 175 ? 2.659 -6.114 17.302 1.00 96.50 175 ASP A N 1
ATOM 1335 C CA . ASP A 1 175 ? 3.341 -7.074 18.172 1.00 96.50 175 ASP A CA 1
ATOM 1336 C C . ASP A 1 175 ? 3.438 -8.460 17.526 1.00 96.50 175 ASP A C 1
ATOM 1338 O O . ASP A 1 175 ? 4.487 -9.104 17.564 1.00 96.50 175 ASP A O 1
ATOM 1342 N N . CYS A 1 176 ? 2.380 -8.894 16.834 1.00 96.38 176 CYS A N 1
ATOM 1343 C CA . CYS A 1 176 ? 2.323 -10.193 16.157 1.00 96.38 176 CYS A CA 1
ATOM 1344 C C . CYS A 1 176 ? 2.911 -10.200 14.737 1.00 96.38 176 CYS A C 1
ATOM 1346 O O . CYS A 1 176 ? 3.105 -11.270 14.149 1.00 96.38 176 CYS A O 1
ATOM 1348 N N . GLY A 1 177 ? 3.197 -9.023 14.174 1.00 95.50 177 GLY A N 1
ATOM 1349 C CA . GLY A 1 177 ? 3.607 -8.865 12.782 1.00 95.50 177 GLY A CA 1
ATOM 1350 C C . GLY A 1 177 ? 2.471 -9.111 11.784 1.00 95.50 177 GLY A C 1
ATOM 1351 O O . GLY A 1 177 ? 1.374 -9.543 12.133 1.00 95.50 177 GLY A O 1
ATOM 1352 N N . CYS A 1 178 ? 2.755 -8.839 10.511 1.00 96.00 178 CYS A N 1
ATOM 1353 C CA . CYS A 1 178 ? 1.866 -9.156 9.396 1.00 96.00 178 CYS A CA 1
ATOM 1354 C C . CYS A 1 178 ? 2.439 -10.288 8.532 1.00 96.00 178 CYS A C 1
ATOM 1356 O O . CYS A 1 178 ? 3.657 -10.501 8.534 1.00 96.00 178 CYS A O 1
ATOM 1358 N N . PRO A 1 179 ? 1.593 -10.983 7.747 1.00 93.12 179 PRO A N 1
ATOM 1359 C CA . PRO A 1 179 ? 2.054 -11.826 6.647 1.00 93.12 179 PRO A CA 1
ATOM 1360 C C . PRO A 1 179 ? 2.988 -11.068 5.690 1.00 93.12 179 PRO A C 1
ATOM 1362 O O . PRO A 1 179 ? 2.962 -9.840 5.624 1.00 93.12 179 PRO A O 1
ATOM 1365 N N . SER A 1 180 ? 3.795 -11.796 4.913 1.00 83.81 180 SER A N 1
ATOM 1366 C CA . SER A 1 180 ? 4.865 -11.222 4.079 1.00 83.81 180 SER A CA 1
ATOM 1367 C C . SER A 1 180 ? 4.401 -10.193 3.037 1.00 83.81 180 SER A C 1
ATOM 1369 O O . SER A 1 180 ? 5.190 -9.340 2.642 1.00 83.81 180 SER A O 1
ATOM 1371 N N . ASP A 1 181 ? 3.142 -10.244 2.594 1.00 85.94 181 ASP A N 1
ATOM 1372 C CA . ASP A 1 181 ? 2.547 -9.313 1.626 1.00 85.94 181 ASP A CA 1
ATOM 1373 C C . ASP A 1 181 ? 1.685 -8.210 2.274 1.00 85.94 181 ASP A C 1
ATOM 1375 O O . ASP A 1 181 ? 0.943 -7.504 1.584 1.00 85.94 181 ASP A O 1
ATOM 1379 N N . TYR A 1 182 ? 1.799 -8.028 3.594 1.00 93.00 182 TYR A N 1
ATOM 1380 C CA . TYR A 1 182 ? 1.047 -7.052 4.381 1.00 93.00 182 TYR A CA 1
ATOM 1381 C C . TYR A 1 182 ? 1.972 -6.205 5.265 1.00 93.00 182 TYR A C 1
ATOM 1383 O O . TYR A 1 182 ? 3.044 -6.632 5.686 1.00 93.00 182 TYR A O 1
ATOM 1391 N N . TYR A 1 183 ? 1.552 -4.977 5.560 1.00 90.44 183 TYR A N 1
ATOM 1392 C CA . TYR A 1 183 ? 2.216 -4.095 6.515 1.00 90.44 183 TYR A CA 1
ATOM 1393 C C . TYR A 1 183 ? 1.235 -3.660 7.595 1.00 90.44 183 TYR A C 1
ATOM 1395 O O . TYR A 1 183 ? 0.039 -3.511 7.347 1.00 90.44 183 TYR A O 1
ATOM 1403 N N . CYS A 1 184 ? 1.752 -3.449 8.801 1.00 93.19 184 CYS A N 1
ATOM 1404 C CA . CYS A 1 184 ? 0.927 -3.040 9.922 1.00 93.19 184 CYS A CA 1
ATOM 1405 C C . CYS A 1 184 ? 0.623 -1.538 9.860 1.00 93.19 184 CYS A C 1
ATOM 1407 O O . CYS A 1 184 ? 1.545 -0.715 9.861 1.00 93.19 184 CYS A O 1
ATOM 1409 N N . LYS A 1 185 ? -0.663 -1.181 9.828 1.00 91.81 185 LYS A N 1
ATOM 1410 C CA . LYS A 1 185 ? -1.158 0.196 9.896 1.00 91.81 185 LYS A CA 1
ATOM 1411 C C . LYS A 1 185 ? -2.406 0.252 10.769 1.00 91.81 185 LYS A C 1
ATOM 1413 O O . LYS A 1 185 ? -3.365 -0.466 10.522 1.00 91.81 185 LYS A O 1
ATOM 1418 N N . ASP A 1 186 ? -2.363 1.096 11.800 1.00 89.94 186 ASP A N 1
ATOM 1419 C CA . ASP A 1 186 ? -3.446 1.253 12.783 1.00 89.94 186 ASP A CA 1
ATOM 1420 C C . ASP A 1 186 ? -3.902 -0.095 13.382 1.00 89.94 186 ASP A C 1
ATOM 1422 O O . ASP A 1 186 ? -5.091 -0.404 13.426 1.00 89.94 186 ASP A O 1
ATOM 1426 N N . ASP A 1 187 ? -2.922 -0.925 13.769 1.00 90.06 187 ASP A N 1
ATOM 1427 C CA . ASP A 1 187 ? -3.095 -2.274 14.343 1.00 90.06 187 ASP A CA 1
ATOM 1428 C C . ASP A 1 187 ? -3.805 -3.285 13.426 1.00 90.06 187 ASP A C 1
ATOM 1430 O O . ASP A 1 187 ? -4.165 -4.380 13.850 1.00 90.06 187 ASP A O 1
ATOM 1434 N N . LYS A 1 188 ? -3.913 -2.958 12.131 1.00 91.31 188 LYS A N 1
ATOM 1435 C CA . LYS A 1 188 ? -4.441 -3.835 11.086 1.00 91.31 188 LYS A CA 1
ATOM 1436 C C . LYS A 1 188 ? -3.399 -4.120 10.016 1.00 91.31 188 LYS A C 1
ATOM 1438 O O . LYS A 1 188 ? -2.645 -3.240 9.594 1.00 91.31 188 LYS A O 1
ATOM 1443 N N . CYS A 1 189 ? -3.392 -5.352 9.524 1.00 94.50 189 CYS A N 1
ATOM 1444 C CA . CYS A 1 189 ? -2.603 -5.704 8.355 1.00 94.50 189 CYS A CA 1
ATOM 1445 C C . CYS A 1 189 ? -3.265 -5.158 7.086 1.00 94.50 189 CYS A C 1
ATOM 1447 O O . CYS A 1 189 ? -4.324 -5.617 6.659 1.00 94.50 189 CYS A O 1
ATOM 1449 N N . GLU A 1 190 ? -2.617 -4.187 6.447 1.00 92.38 190 GLU A N 1
ATOM 1450 C CA . GLU A 1 190 ? -2.993 -3.687 5.127 1.00 92.38 190 GLU A CA 1
ATOM 1451 C C . GLU A 1 190 ? -2.116 -4.335 4.058 1.00 92.38 190 GLU A C 1
ATOM 1453 O O . GLU A 1 190 ? -0.907 -4.494 4.235 1.00 92.38 190 GLU A O 1
ATOM 1458 N N . LYS A 1 191 ? -2.715 -4.708 2.925 1.00 93.19 191 LYS A N 1
ATOM 1459 C CA . LYS A 1 191 ? -1.970 -5.326 1.828 1.00 93.19 191 LYS A CA 1
ATOM 1460 C C . LYS A 1 191 ? -0.953 -4.336 1.268 1.00 93.19 191 LYS A C 1
ATOM 1462 O O . LYS A 1 191 ? -1.293 -3.190 0.961 1.00 93.19 191 LYS A O 1
ATOM 1467 N N . ILE A 1 192 ? 0.291 -4.774 1.108 1.00 91.06 192 ILE A N 1
ATOM 1468 C CA . ILE A 1 192 ? 1.321 -3.958 0.481 1.00 91.06 192 ILE A CA 1
ATOM 1469 C C . ILE A 1 192 ? 1.061 -3.952 -1.028 1.00 91.06 192 ILE A C 1
ATOM 1471 O O . ILE A 1 192 ? 1.184 -4.969 -1.707 1.00 91.06 192 ILE A O 1
ATOM 1475 N N . GLU A 1 193 ? 0.693 -2.792 -1.567 1.00 94.56 193 GLU A N 1
ATOM 1476 C CA . GLU A 1 193 ? 0.554 -2.627 -3.011 1.00 94.56 193 GLU A CA 1
ATOM 1477 C C . GLU A 1 193 ? 1.901 -2.257 -3.652 1.00 94.56 193 GLU A C 1
ATOM 1479 O O . GLU A 1 193 ? 2.509 -1.246 -3.261 1.00 94.56 193 GLU A O 1
ATOM 1484 N N . PRO A 1 194 ? 2.345 -3.008 -4.679 1.00 95.31 194 PRO A N 1
ATOM 1485 C CA . PRO A 1 194 ? 3.486 -2.644 -5.500 1.00 95.31 194 PRO A CA 1
ATOM 1486 C C . PRO A 1 194 ? 3.379 -1.220 -6.039 1.00 95.31 194 PRO A C 1
ATOM 1488 O O . PRO A 1 194 ? 2.385 -0.817 -6.641 1.00 95.31 194 PRO A O 1
ATOM 1491 N N . LYS A 1 195 ? 4.453 -0.452 -5.885 1.00 96.56 195 LYS A N 1
ATOM 1492 C CA . LYS A 1 195 ? 4.582 0.911 -6.400 1.00 96.56 195 LYS A CA 1
ATOM 1493 C C . LYS A 1 195 ? 5.859 1.029 -7.208 1.00 96.56 195 LYS A C 1
ATOM 1495 O O . LYS A 1 195 ? 6.898 0.492 -6.836 1.00 96.56 195 LYS A O 1
ATOM 1500 N N . ILE A 1 196 ? 5.787 1.782 -8.298 1.00 97.88 196 ILE A N 1
ATOM 1501 C CA . ILE A 1 196 ? 6.929 2.097 -9.153 1.00 97.88 196 ILE A CA 1
ATOM 1502 C C . ILE A 1 196 ? 7.021 3.611 -9.346 1.00 97.88 196 ILE A C 1
ATOM 1504 O O . ILE A 1 196 ? 6.028 4.277 -9.639 1.00 97.88 196 ILE A O 1
ATOM 1508 N N . THR A 1 197 ? 8.216 4.173 -9.179 1.00 98.06 197 THR A N 1
ATOM 1509 C CA . THR A 1 197 ? 8.497 5.586 -9.470 1.00 98.06 197 THR A CA 1
ATOM 1510 C C . THR A 1 197 ? 9.219 5.737 -10.804 1.00 98.06 197 THR A C 1
ATOM 1512 O O . THR A 1 197 ? 9.811 4.783 -11.303 1.00 98.06 197 THR A O 1
ATOM 1515 N N . LEU A 1 198 ? 9.156 6.933 -11.393 1.00 97.50 198 LEU A N 1
ATOM 1516 C CA . LEU A 1 198 ? 9.813 7.264 -12.656 1.00 97.50 198 LEU A CA 1
ATOM 1517 C C . LEU A 1 198 ? 10.382 8.686 -12.610 1.00 97.50 198 LEU A C 1
ATOM 1519 O O . LEU A 1 198 ? 9.665 9.669 -12.410 1.00 97.50 198 LEU A O 1
ATOM 1523 N N . GLU A 1 199 ? 11.677 8.774 -12.868 1.00 97.00 199 GLU A N 1
ATOM 1524 C CA . GLU A 1 199 ? 12.467 9.981 -13.048 1.00 97.00 199 GLU A CA 1
ATOM 1525 C C . GLU A 1 199 ? 13.072 9.994 -14.451 1.00 97.00 199 GLU A C 1
ATOM 1527 O O . GLU A 1 199 ? 13.536 8.970 -14.954 1.00 97.00 199 GLU A O 1
ATOM 1532 N N . LEU A 1 200 ? 13.104 11.175 -15.068 1.00 95.00 200 LEU A N 1
ATOM 1533 C CA . LEU A 1 200 ? 13.694 11.389 -16.387 1.00 95.00 200 LEU A CA 1
ATOM 1534 C C . LEU A 1 200 ? 14.887 12.339 -16.266 1.00 95.00 200 LEU A C 1
ATOM 1536 O O . LEU A 1 200 ? 14.754 13.436 -15.724 1.00 95.00 200 LEU A O 1
ATOM 1540 N N . LYS A 1 201 ? 16.051 11.925 -16.780 1.00 94.56 201 LYS A N 1
ATOM 1541 C CA . LYS A 1 201 ? 17.283 12.732 -16.822 1.00 94.56 201 LYS A CA 1
ATOM 1542 C C . LYS A 1 201 ? 17.958 12.576 -18.180 1.00 94.56 201 LYS A C 1
ATOM 1544 O O . LYS A 1 201 ? 18.628 11.580 -18.446 1.00 94.56 201 LYS A O 1
ATOM 1549 N N . GLY A 1 202 ? 17.780 13.560 -19.062 1.00 92.25 202 GLY A N 1
ATOM 1550 C CA . GLY A 1 202 ? 18.249 13.451 -20.445 1.00 92.25 202 GLY A CA 1
ATOM 1551 C C . GLY A 1 202 ? 17.623 12.229 -21.118 1.00 92.25 202 GLY A C 1
ATOM 1552 O O . GLY A 1 202 ? 16.421 12.042 -21.014 1.00 92.25 202 GLY A O 1
ATOM 1553 N N . ARG A 1 203 ? 18.429 11.368 -21.753 1.00 92.25 203 ARG A N 1
ATOM 1554 C CA . ARG A 1 203 ? 17.973 10.127 -22.421 1.00 92.25 203 ARG A CA 1
ATOM 1555 C C . ARG A 1 203 ? 17.850 8.914 -21.490 1.00 92.25 203 ARG A C 1
ATOM 1557 O O . ARG A 1 203 ? 17.877 7.780 -21.970 1.00 92.25 203 ARG A O 1
ATOM 1564 N N . THR A 1 204 ? 17.749 9.147 -20.188 1.00 93.38 204 THR A N 1
ATOM 1565 C CA . THR A 1 204 ? 17.687 8.097 -19.170 1.00 93.38 204 THR A CA 1
ATOM 1566 C C . THR A 1 204 ? 16.358 8.171 -18.429 1.00 93.38 204 THR A C 1
ATOM 1568 O O . THR A 1 204 ? 15.985 9.245 -17.951 1.00 93.38 204 THR A O 1
ATOM 1571 N N . ALA A 1 205 ? 15.667 7.034 -18.320 1.00 94.88 205 ALA A N 1
ATOM 1572 C CA . ALA A 1 205 ? 14.600 6.824 -17.346 1.00 94.88 205 ALA A CA 1
ATOM 1573 C C . ALA A 1 205 ? 15.124 5.947 -16.218 1.00 94.88 205 ALA A C 1
ATOM 1575 O O . ALA A 1 205 ? 15.782 4.938 -16.459 1.00 94.88 205 ALA A O 1
ATOM 1576 N N . SER A 1 206 ? 14.805 6.315 -14.991 1.00 97.19 206 SER A N 1
ATOM 1577 C CA . SER A 1 206 ? 15.154 5.543 -13.806 1.00 97.19 206 SER A CA 1
ATOM 1578 C C . SER A 1 206 ? 14.044 5.627 -12.782 1.00 97.19 206 SER A C 1
ATOM 1580 O O . SER A 1 206 ? 13.198 6.510 -12.856 1.00 97.19 206 SER A O 1
ATOM 1582 N N . GLY A 1 207 ? 14.070 4.756 -11.790 1.00 97.75 207 GLY A N 1
ATOM 1583 C CA . GLY A 1 207 ? 13.102 4.811 -10.713 1.00 97.75 207 GLY A CA 1
ATOM 1584 C C . GLY A 1 207 ? 13.385 3.787 -9.637 1.00 97.75 207 GLY A C 1
ATOM 1585 O O . GLY A 1 207 ? 14.453 3.170 -9.606 1.00 97.75 207 GLY A O 1
ATOM 1586 N N . LYS A 1 208 ? 12.406 3.622 -8.753 1.00 98.12 208 LYS A N 1
ATOM 1587 C CA . LYS A 1 208 ? 12.442 2.676 -7.647 1.00 98.12 208 LYS A CA 1
ATOM 1588 C C . LYS A 1 208 ? 11.132 1.897 -7.588 1.00 98.12 208 LYS A C 1
ATOM 1590 O O . LYS A 1 208 ? 10.060 2.488 -7.715 1.00 98.12 208 LYS A O 1
ATOM 1595 N N . VAL A 1 209 ? 11.236 0.587 -7.414 1.00 97.31 209 VAL A N 1
ATOM 1596 C CA . VAL A 1 209 ? 10.133 -0.282 -7.007 1.00 97.31 209 VAL A CA 1
ATOM 1597 C C . VAL A 1 209 ? 10.087 -0.316 -5.482 1.00 97.31 209 VAL A C 1
ATOM 1599 O O . VAL A 1 209 ? 11.119 -0.322 -4.810 1.00 97.31 209 VAL A O 1
ATOM 1602 N N . SER A 1 210 ? 8.884 -0.260 -4.935 1.00 95.31 210 SER A N 1
ATOM 1603 C CA . SER A 1 210 ? 8.609 -0.298 -3.501 1.00 95.31 210 SER A CA 1
ATOM 1604 C C . SER A 1 210 ? 7.293 -1.020 -3.261 1.00 95.31 210 SER A C 1
ATOM 1606 O O . SER A 1 210 ? 6.523 -1.204 -4.198 1.00 95.31 210 SER A O 1
ATOM 1608 N N . GLY A 1 211 ? 7.005 -1.368 -2.014 1.00 92.12 211 GLY A N 1
ATOM 1609 C CA . GLY A 1 211 ? 5.758 -2.052 -1.694 1.00 92.12 211 GLY A CA 1
ATOM 1610 C C . GLY A 1 211 ? 5.761 -3.529 -2.109 1.00 92.12 211 GLY A C 1
ATOM 1611 O O . GLY A 1 211 ? 4.756 -4.033 -2.589 1.00 92.12 211 GLY A O 1
ATOM 1612 N N . MET A 1 212 ? 6.912 -4.186 -1.980 1.00 92.38 212 MET A N 1
ATOM 1613 C CA . MET A 1 212 ? 7.096 -5.638 -2.057 1.00 92.38 212 MET A CA 1
ATOM 1614 C C . MET A 1 212 ? 8.431 -5.991 -1.395 1.00 92.38 212 MET A C 1
ATOM 1616 O O . MET A 1 212 ? 9.273 -5.098 -1.209 1.00 92.38 212 MET A O 1
ATOM 1620 N N . ASP A 1 213 ? 8.626 -7.259 -1.040 1.00 90.12 213 ASP A N 1
ATOM 1621 C CA . ASP A 1 213 ? 9.880 -7.710 -0.438 1.00 90.12 213 ASP A CA 1
ATOM 1622 C C . ASP A 1 213 ? 11.013 -7.725 -1.491 1.00 90.12 213 ASP A C 1
ATOM 1624 O O . ASP A 1 213 ? 10.786 -8.125 -2.636 1.00 90.12 213 ASP A O 1
ATOM 1628 N N . PRO A 1 214 ? 12.249 -7.297 -1.162 1.00 92.94 214 PRO A N 1
ATOM 1629 C CA . PRO A 1 214 ? 13.356 -7.315 -2.117 1.00 92.94 214 PRO A CA 1
ATOM 1630 C C . PRO A 1 214 ? 13.675 -8.686 -2.728 1.00 92.94 214 PRO A C 1
ATOM 1632 O O . PRO A 1 214 ? 14.176 -8.736 -3.852 1.00 92.94 214 PRO A O 1
ATOM 1635 N N . SER A 1 215 ? 13.393 -9.786 -2.023 1.00 90.69 215 SER A N 1
ATOM 1636 C CA . SER A 1 215 ? 13.540 -11.150 -2.552 1.00 90.69 215 SER A CA 1
ATOM 1637 C C . SER A 1 215 ? 12.542 -11.465 -3.671 1.00 90.69 215 SER A C 1
ATOM 1639 O O . SER A 1 215 ? 12.797 -12.339 -4.498 1.00 90.69 215 SER A O 1
ATOM 1641 N N . GLU A 1 216 ? 11.442 -10.715 -3.762 1.00 94.06 216 GLU A N 1
ATOM 1642 C CA . GLU A 1 216 ? 10.443 -10.871 -4.814 1.00 94.06 216 GLU A CA 1
ATOM 1643 C C . GLU A 1 216 ? 10.792 -10.109 -6.093 1.00 94.06 216 GLU A C 1
ATOM 1645 O O . GLU A 1 216 ? 10.166 -10.363 -7.119 1.00 94.06 216 GLU A O 1
ATOM 1650 N N . TYR A 1 217 ? 11.780 -9.203 -6.090 1.00 95.38 217 TYR A N 1
ATOM 1651 C CA . TYR A 1 217 ? 12.125 -8.411 -7.280 1.00 95.38 217 TYR A CA 1
ATOM 1652 C C . TYR A 1 217 ? 12.494 -9.271 -8.490 1.00 95.38 217 TYR A C 1
ATOM 1654 O O . TYR A 1 217 ? 12.180 -8.897 -9.621 1.00 95.38 217 TYR A O 1
ATOM 1662 N N . ASP A 1 218 ? 13.070 -10.452 -8.266 1.00 95.12 218 ASP A N 1
ATOM 1663 C CA . ASP A 1 218 ? 13.364 -11.409 -9.330 1.00 95.12 218 ASP A CA 1
ATOM 1664 C C . ASP A 1 218 ? 12.101 -11.976 -9.987 1.00 95.12 218 ASP A C 1
ATOM 1666 O O . ASP A 1 218 ? 12.180 -12.507 -11.085 1.00 95.12 218 ASP A O 1
ATOM 1670 N N . ASN A 1 219 ? 10.919 -11.833 -9.396 1.00 96.31 219 ASN A N 1
ATOM 1671 C CA . ASN A 1 219 ? 9.657 -12.244 -10.009 1.00 96.31 219 ASN A CA 1
ATOM 1672 C C . ASN A 1 219 ? 9.044 -11.159 -10.899 1.00 96.31 219 ASN A C 1
ATOM 1674 O O . ASN A 1 219 ? 7.959 -11.371 -11.436 1.00 96.31 219 ASN A O 1
ATOM 1678 N N . TYR A 1 220 ? 9.718 -10.022 -11.096 1.00 96.88 220 TYR A N 1
ATOM 1679 C CA . TYR A 1 220 ? 9.192 -8.899 -11.866 1.00 96.88 220 TYR A CA 1
ATOM 1680 C C . TYR A 1 220 ? 10.221 -8.305 -12.828 1.00 96.88 220 TYR A C 1
ATOM 1682 O O . TYR A 1 220 ? 11.434 -8.448 -12.687 1.00 96.88 220 TYR A O 1
ATOM 1690 N N . TRP A 1 221 ? 9.707 -7.587 -13.821 1.00 95.88 221 TRP A N 1
ATOM 1691 C CA . TRP A 1 221 ? 10.481 -6.775 -14.748 1.00 95.88 221 TRP A CA 1
ATOM 1692 C C . TRP A 1 221 ? 9.879 -5.381 -14.866 1.00 95.88 221 TRP A C 1
ATOM 1694 O O . TRP A 1 221 ? 8.660 -5.208 -14.781 1.00 95.88 221 TRP A O 1
ATOM 1704 N N . VAL A 1 222 ? 10.727 -4.389 -15.140 1.00 96.56 222 VAL A N 1
ATOM 1705 C CA . VAL A 1 222 ? 10.261 -3.064 -15.554 1.00 96.56 222 VAL A CA 1
ATOM 1706 C C . VAL A 1 222 ? 10.279 -2.970 -17.073 1.00 96.56 222 VAL A C 1
ATOM 1708 O O . VAL A 1 222 ? 11.272 -3.298 -17.721 1.00 96.56 222 VAL A O 1
ATOM 1711 N N . VAL A 1 223 ? 9.185 -2.485 -17.652 1.00 95.81 223 VAL A N 1
ATOM 1712 C CA . VAL A 1 223 ? 9.101 -2.172 -19.081 1.00 95.81 223 VAL A CA 1
ATOM 1713 C C . VAL A 1 223 ? 8.791 -0.700 -19.248 1.00 95.81 223 VAL A C 1
ATOM 1715 O O . VAL A 1 223 ? 7.844 -0.177 -18.660 1.00 95.81 223 VAL A O 1
ATOM 1718 N N . VAL A 1 224 ? 9.592 -0.032 -20.071 1.00 95.50 224 VAL A N 1
ATOM 1719 C CA . VAL A 1 224 ? 9.433 1.388 -20.371 1.00 95.50 224 VAL A CA 1
ATOM 1720 C C . VAL A 1 224 ? 8.894 1.549 -21.782 1.00 95.50 224 VAL A C 1
ATOM 1722 O O . VAL A 1 224 ? 9.381 0.918 -22.716 1.00 95.50 224 VAL A O 1
ATOM 1725 N N . TYR A 1 225 ? 7.915 2.432 -21.940 1.00 95.19 225 TYR A N 1
ATOM 1726 C CA . TYR A 1 225 ? 7.414 2.861 -23.237 1.00 95.19 225 TYR A CA 1
ATOM 1727 C C . TYR A 1 225 ? 7.510 4.375 -23.373 1.00 95.19 225 TYR A C 1
ATOM 1729 O O . TYR A 1 225 ? 7.269 5.119 -22.420 1.00 95.19 225 TYR A O 1
ATOM 1737 N N . VAL A 1 226 ? 7.808 4.826 -24.587 1.00 94.31 226 VAL A N 1
ATOM 1738 C CA . VAL A 1 226 ? 7.709 6.230 -24.987 1.00 94.31 226 VAL A CA 1
ATOM 1739 C C . VAL A 1 226 ? 6.419 6.405 -25.789 1.00 94.31 226 VAL A C 1
ATOM 1741 O O . VAL A 1 226 ? 6.184 5.675 -26.751 1.00 94.31 226 VAL A O 1
ATOM 1744 N N . GLU A 1 227 ? 5.564 7.335 -25.364 1.00 93.62 227 GLU A N 1
ATOM 1745 C CA . GLU A 1 227 ? 4.347 7.741 -26.078 1.00 93.62 227 GLU A CA 1
ATOM 1746 C C . GLU A 1 227 ? 4.738 8.477 -27.366 1.00 93.62 227 GLU A C 1
ATOM 1748 O O . GLU A 1 227 ? 5.497 9.446 -27.323 1.00 93.62 227 GLU A O 1
ATOM 1753 N N . THR A 1 228 ? 4.225 8.008 -28.500 1.00 91.00 228 THR A N 1
ATOM 1754 C CA . THR A 1 228 ? 4.203 8.742 -29.776 1.00 91.00 228 THR A CA 1
ATOM 1755 C C . THR A 1 228 ? 2.768 9.184 -30.069 1.00 91.00 228 THR A C 1
ATOM 1757 O O . THR A 1 228 ? 1.861 8.885 -29.292 1.00 91.00 228 THR A O 1
ATOM 1760 N N . ASP A 1 229 ? 2.537 9.828 -31.211 1.00 88.19 229 ASP A N 1
ATOM 1761 C CA . ASP A 1 229 ? 1.197 10.276 -31.614 1.00 88.19 229 ASP A CA 1
ATOM 1762 C C . ASP A 1 229 ? 0.205 9.123 -31.842 1.00 88.19 229 ASP A C 1
ATOM 1764 O O . ASP A 1 229 ? -1.004 9.319 -31.749 1.00 88.19 229 ASP A O 1
ATOM 1768 N N . ILE A 1 230 ? 0.701 7.917 -32.144 1.00 88.12 230 ILE A N 1
ATOM 1769 C CA . ILE A 1 230 ? -0.140 6.782 -32.562 1.00 88.12 230 ILE A CA 1
ATOM 1770 C C . ILE A 1 230 ? 0.007 5.540 -31.680 1.00 88.12 230 ILE A C 1
ATOM 1772 O O . ILE A 1 230 ? -0.912 4.724 -31.601 1.00 88.12 230 ILE A O 1
ATOM 1776 N N . LEU A 1 231 ? 1.149 5.368 -31.015 1.00 92.75 231 LEU A N 1
ATOM 1777 C CA . LEU A 1 231 ? 1.443 4.170 -30.229 1.00 92.75 231 LEU A CA 1
ATOM 1778 C C . LEU A 1 231 ? 2.539 4.404 -29.188 1.00 92.75 231 LEU A C 1
ATOM 1780 O O . LEU A 1 231 ? 3.333 5.339 -29.262 1.00 92.75 231 LEU A O 1
ATOM 1784 N N . TYR A 1 232 ? 2.606 3.505 -28.224 1.00 90.19 232 TYR A N 1
ATOM 1785 C CA . TYR A 1 232 ? 3.714 3.361 -27.295 1.00 90.19 232 TYR A CA 1
ATOM 1786 C C . TYR A 1 232 ? 4.809 2.503 -27.927 1.00 90.19 232 TYR A C 1
ATOM 1788 O O . TYR A 1 232 ? 4.522 1.396 -28.379 1.00 90.19 232 TYR A O 1
ATOM 1796 N N . VAL A 1 233 ? 6.055 2.980 -27.934 1.00 89.88 233 VAL A N 1
ATOM 1797 C CA . VAL A 1 233 ? 7.223 2.241 -28.450 1.00 89.88 233 VAL A CA 1
ATOM 1798 C C . VAL A 1 233 ? 8.164 1.897 -27.302 1.00 89.88 233 VAL A C 1
ATOM 1800 O O . VAL A 1 233 ? 8.528 2.782 -26.524 1.00 89.88 233 VAL A O 1
ATOM 1803 N N . GLN A 1 234 ? 8.596 0.638 -27.207 1.00 88.94 234 GLN A N 1
ATOM 1804 C CA . GLN A 1 234 ? 9.693 0.282 -26.307 1.00 88.94 234 GLN A CA 1
ATOM 1805 C C . GLN A 1 234 ? 11.026 0.816 -26.850 1.00 88.94 234 GLN A C 1
ATOM 1807 O O . GLN A 1 234 ? 11.336 0.606 -28.028 1.00 88.94 234 GLN A O 1
ATOM 1812 N N . PRO A 1 235 ? 11.847 1.483 -26.023 1.00 83.50 235 PRO A N 1
ATOM 1813 C CA . PRO A 1 235 ? 13.174 1.897 -26.443 1.00 83.50 235 PRO A CA 1
ATOM 1814 C C . PRO A 1 235 ? 14.032 0.660 -26.725 1.00 83.50 235 PRO A C 1
ATOM 1816 O O . PRO A 1 235 ? 13.972 -0.334 -26.002 1.00 83.50 235 PRO A O 1
ATOM 1819 N N . VAL A 1 236 ? 14.868 0.731 -27.761 1.00 79.56 236 VAL A N 1
ATOM 1820 C CA . VAL A 1 236 ? 15.897 -0.289 -27.981 1.00 79.56 236 VAL A CA 1
ATOM 1821 C C . VAL A 1 236 ? 16.951 -0.115 -26.895 1.00 79.56 236 VAL A C 1
ATOM 1823 O O . VAL A 1 236 ? 17.748 0.824 -26.939 1.00 79.56 236 VAL A O 1
ATOM 1826 N N . ILE A 1 237 ? 16.940 -1.008 -25.910 1.00 75.31 237 ILE A N 1
ATOM 1827 C CA . ILE A 1 237 ? 17.989 -1.083 -24.898 1.00 75.31 237 ILE A CA 1
ATOM 1828 C C . ILE A 1 237 ? 19.267 -1.552 -25.617 1.00 75.31 237 ILE A C 1
ATOM 1830 O O . ILE A 1 237 ? 19.217 -2.368 -26.533 1.00 75.31 237 ILE A O 1
ATOM 1834 N N . LYS A 1 238 ? 20.423 -0.963 -25.305 1.00 70.31 238 LYS A N 1
ATOM 1835 C CA . LYS A 1 238 ? 21.732 -1.420 -25.805 1.00 70.31 238 LYS A CA 1
ATOM 1836 C C . LYS A 1 238 ? 22.605 -1.772 -24.602 1.00 70.31 238 LYS A C 1
ATOM 1838 O O . LYS A 1 238 ? 22.545 -1.041 -23.615 1.00 70.31 238 LYS A O 1
ATOM 1843 N N . PRO A 1 239 ? 23.440 -2.828 -24.668 1.00 58.50 239 PRO A N 1
ATOM 1844 C CA . PRO A 1 239 ? 23.778 -3.651 -25.840 1.00 58.50 239 PRO A CA 1
ATOM 1845 C C . PRO A 1 239 ? 22.851 -4.854 -26.083 1.00 58.50 239 PRO A C 1
ATOM 1847 O O . PRO A 1 239 ? 22.924 -5.467 -27.145 1.00 58.50 239 PRO A O 1
ATOM 1850 N N . SER A 1 240 ? 21.996 -5.205 -25.124 1.00 59.62 240 SER A N 1
ATOM 1851 C CA . SER A 1 240 ? 21.065 -6.323 -25.243 1.00 59.62 240 SER A CA 1
ATOM 1852 C C . SER A 1 240 ? 19.789 -5.873 -25.944 1.00 59.62 240 SER A C 1
ATOM 1854 O O . SER A 1 240 ? 19.203 -4.869 -25.568 1.00 59.62 240 SER A O 1
ATOM 1856 N N . SER A 1 241 ? 19.266 -6.664 -26.881 1.00 65.38 241 SER A N 1
ATOM 1857 C CA . SER A 1 241 ? 17.885 -6.552 -27.386 1.00 65.38 241 SER A CA 1
ATOM 1858 C C . SER A 1 241 ? 16.820 -6.834 -26.304 1.00 65.38 241 SER A C 1
ATOM 1860 O O . SER A 1 241 ? 15.689 -7.217 -26.612 1.00 65.38 241 SER A O 1
ATOM 1862 N N . ALA A 1 242 ? 17.185 -6.673 -25.028 1.00 75.75 242 ALA A N 1
ATOM 1863 C CA . ALA A 1 242 ? 16.328 -6.867 -23.884 1.00 75.75 242 ALA A CA 1
ATOM 1864 C C . ALA A 1 242 ? 15.184 -5.855 -23.937 1.00 75.75 242 ALA A C 1
ATOM 1866 O O . ALA A 1 242 ? 15.379 -4.656 -24.122 1.00 75.75 242 ALA A O 1
ATOM 1867 N N . ARG A 1 243 ? 13.973 -6.378 -23.772 1.00 84.44 243 ARG A N 1
ATOM 1868 C CA . ARG A 1 243 ? 12.722 -5.614 -23.674 1.00 84.44 243 ARG A CA 1
ATOM 1869 C C . ARG A 1 243 ? 12.321 -5.319 -22.229 1.00 84.44 243 ARG A C 1
ATOM 1871 O O . ARG A 1 243 ? 11.293 -4.703 -21.974 1.00 84.44 243 ARG A O 1
ATOM 1878 N N . TYR A 1 244 ? 13.143 -5.783 -21.297 1.00 91.81 244 TYR A N 1
ATOM 1879 C CA . TYR A 1 244 ? 12.890 -5.792 -19.869 1.00 91.81 244 TYR A CA 1
ATOM 1880 C C . TYR A 1 244 ? 14.088 -5.192 -19.153 1.00 91.81 244 TYR A C 1
ATOM 1882 O O . TYR A 1 244 ? 15.234 -5.396 -19.558 1.00 91.81 244 TYR A O 1
ATOM 1890 N N . ILE A 1 245 ? 13.804 -4.446 -18.096 1.00 94.38 245 ILE A N 1
ATOM 1891 C CA . ILE A 1 245 ? 14.789 -3.817 -17.230 1.00 94.38 245 ILE A CA 1
ATOM 1892 C C . ILE A 1 245 ? 14.742 -4.565 -15.903 1.00 94.38 245 ILE A C 1
ATOM 1894 O O . ILE A 1 245 ? 13.684 -4.675 -15.278 1.00 94.38 245 ILE A O 1
ATOM 1898 N N . GLU A 1 246 ? 15.893 -5.089 -15.497 1.00 94.69 246 GLU A N 1
ATOM 1899 C CA . GLU A 1 246 ? 16.051 -5.756 -14.211 1.00 94.69 246 GLU A CA 1
ATOM 1900 C C . GLU A 1 246 ? 15.960 -4.748 -13.063 1.00 94.69 246 GLU A C 1
ATOM 1902 O O . GLU A 1 246 ? 16.448 -3.613 -13.145 1.00 94.69 246 GLU A O 1
ATOM 1907 N N . ILE A 1 247 ? 15.326 -5.185 -11.981 1.00 96.62 247 ILE A N 1
ATOM 1908 C CA . ILE A 1 247 ? 15.230 -4.438 -10.734 1.00 96.62 247 ILE A CA 1
ATOM 1909 C C . ILE A 1 247 ? 16.422 -4.864 -9.883 1.00 96.62 247 ILE A C 1
ATOM 1911 O O . ILE A 1 247 ? 16.636 -6.048 -9.645 1.00 96.62 247 ILE A O 1
ATOM 1915 N N . LYS A 1 248 ? 17.231 -3.905 -9.435 1.00 97.06 248 LYS A N 1
ATOM 1916 C CA . LYS A 1 248 ? 18.353 -4.198 -8.536 1.00 97.06 248 LYS A CA 1
ATOM 1917 C C . LYS A 1 248 ? 17.825 -4.623 -7.165 1.00 97.06 248 LYS A C 1
ATOM 1919 O O . LYS A 1 248 ? 16.735 -4.220 -6.775 1.00 97.06 248 LYS A O 1
ATOM 1924 N N . SER A 1 249 ? 18.646 -5.308 -6.371 1.00 95.31 249 SER A N 1
ATOM 1925 C CA . SER A 1 249 ? 18.300 -5.725 -4.997 1.00 95.31 249 SER A CA 1
ATOM 1926 C C . SER A 1 249 ? 17.854 -4.578 -4.076 1.00 95.31 249 SER A C 1
ATOM 1928 O O . SER A 1 249 ? 17.126 -4.792 -3.116 1.00 95.31 249 SER A O 1
ATOM 1930 N N . ASN A 1 250 ? 18.241 -3.334 -4.374 1.00 95.62 250 ASN A N 1
ATOM 1931 C CA . ASN A 1 250 ? 17.801 -2.139 -3.647 1.00 95.62 250 ASN A CA 1
ATOM 1932 C C . ASN A 1 250 ? 16.512 -1.493 -4.211 1.00 95.62 250 ASN A C 1
ATOM 1934 O O . ASN A 1 250 ? 16.168 -0.369 -3.833 1.00 95.62 250 ASN A O 1
ATOM 1938 N N . GLY A 1 251 ? 15.829 -2.166 -5.140 1.00 97.19 251 GLY A N 1
ATOM 1939 C CA . GLY A 1 251 ? 14.602 -1.731 -5.809 1.00 97.19 251 GLY A CA 1
ATOM 1940 C C . GLY A 1 251 ? 14.818 -0.753 -6.962 1.00 97.19 251 GLY A C 1
ATOM 1941 O O . GLY A 1 251 ? 13.858 -0.379 -7.634 1.00 97.19 251 GLY A O 1
ATOM 1942 N N . TYR A 1 252 ? 16.049 -0.299 -7.214 1.00 97.94 252 TYR A N 1
ATOM 1943 C CA . TYR A 1 252 ? 16.303 0.677 -8.272 1.00 97.94 252 TYR A CA 1
ATOM 1944 C C . TYR A 1 252 ? 16.384 0.025 -9.647 1.00 97.94 252 TYR A C 1
ATOM 1946 O O . TYR A 1 252 ? 16.989 -1.030 -9.828 1.00 97.94 252 TYR A O 1
ATOM 1954 N N . TRP A 1 253 ? 15.864 0.730 -10.643 1.00 97.12 253 TRP A N 1
ATOM 1955 C CA . TRP A 1 253 ? 15.938 0.351 -12.047 1.00 97.12 253 TRP A CA 1
ATOM 1956 C C . TRP A 1 253 ? 16.348 1.564 -12.886 1.00 97.12 253 TRP A C 1
ATOM 1958 O O . TRP A 1 253 ? 16.158 2.718 -12.488 1.00 97.12 253 TRP A O 1
ATOM 1968 N N . SER A 1 254 ? 16.972 1.321 -14.037 1.00 95.88 254 SER A N 1
ATOM 1969 C CA . SER A 1 254 ? 17.388 2.390 -14.946 1.00 95.88 254 SER A CA 1
ATOM 1970 C C . SER A 1 254 ? 17.580 1.868 -16.361 1.00 95.88 254 SER A C 1
ATOM 1972 O O . SER A 1 254 ? 18.080 0.764 -16.560 1.00 95.88 254 SER A O 1
ATOM 1974 N N . VAL A 1 255 ? 17.210 2.688 -17.337 1.00 93.44 255 VAL A N 1
ATOM 1975 C CA . VAL A 1 255 ? 17.416 2.452 -18.762 1.00 93.44 255 VAL A CA 1
ATOM 1976 C C . VAL A 1 255 ? 17.865 3.743 -19.431 1.00 93.44 255 VAL A C 1
ATOM 1978 O O . VAL A 1 255 ? 17.324 4.821 -19.182 1.00 93.44 255 VAL A O 1
ATOM 1981 N N . SER A 1 256 ? 18.865 3.638 -20.297 1.00 91.62 256 SER A N 1
ATOM 1982 C CA . SER A 1 256 ? 19.375 4.743 -21.104 1.00 91.62 256 SER A CA 1
ATOM 1983 C C . SER A 1 256 ? 19.079 4.513 -22.586 1.00 91.62 256 SER A C 1
ATOM 1985 O O . SER A 1 256 ? 18.660 3.433 -22.997 1.00 91.62 256 SER A O 1
ATOM 1987 N N . GLY A 1 257 ? 19.273 5.549 -23.402 1.00 87.31 257 GLY A N 1
ATOM 1988 C CA . GLY A 1 257 ? 19.027 5.466 -24.844 1.00 87.31 257 GLY A CA 1
ATOM 1989 C C . GLY A 1 257 ? 17.578 5.742 -25.243 1.00 87.31 257 GLY A C 1
ATOM 1990 O O . GLY A 1 257 ? 17.172 5.390 -26.347 1.00 87.31 257 GLY A O 1
ATOM 1991 N N . LEU A 1 258 ? 16.801 6.409 -24.385 1.00 88.88 258 LEU A N 1
ATOM 1992 C CA . LEU A 1 258 ? 15.453 6.834 -24.744 1.00 88.88 258 LEU A CA 1
ATOM 1993 C C . LEU A 1 258 ? 15.479 7.808 -25.929 1.00 88.88 258 LEU A C 1
ATOM 1995 O O . LEU A 1 258 ? 16.140 8.853 -25.893 1.00 88.88 258 LEU A O 1
ATOM 1999 N N . HIS A 1 259 ? 14.696 7.499 -26.962 1.00 85.31 259 HIS A N 1
ATOM 2000 C CA . HIS A 1 259 ? 14.415 8.419 -28.059 1.00 85.31 259 HIS A CA 1
ATOM 2001 C C . HIS A 1 259 ? 13.302 9.393 -27.659 1.00 85.31 259 HIS A C 1
ATOM 2003 O O . HIS A 1 259 ? 12.142 9.226 -28.009 1.00 85.31 259 HIS A O 1
ATOM 2009 N N . ILE A 1 260 ? 13.675 10.437 -26.920 1.00 77.06 260 ILE A N 1
ATOM 2010 C CA . ILE A 1 260 ? 12.743 11.458 -26.399 1.00 77.06 260 ILE A CA 1
ATOM 2011 C C . ILE A 1 260 ? 12.357 12.499 -27.470 1.00 77.06 260 ILE A C 1
ATOM 2013 O O . ILE A 1 260 ? 11.489 13.338 -27.251 1.00 77.06 260 ILE A O 1
ATOM 2017 N N . GLY A 1 261 ? 12.955 12.426 -28.666 1.00 76.75 261 GLY A N 1
ATOM 2018 C CA . GLY A 1 261 ? 12.675 13.345 -29.779 1.00 76.75 261 GLY A CA 1
ATOM 2019 C C . GLY A 1 261 ? 11.208 13.385 -30.224 1.00 76.75 261 GLY A C 1
ATOM 2020 O O . GLY A 1 261 ? 10.806 14.353 -30.853 1.00 76.75 261 GLY A O 1
ATOM 2021 N N . TYR A 1 262 ? 10.404 12.389 -29.844 1.00 75.44 262 TYR A N 1
ATOM 2022 C CA . TYR A 1 262 ? 8.964 12.344 -30.110 1.00 75.44 262 TYR A CA 1
ATOM 2023 C C . TYR A 1 262 ? 8.123 13.222 -29.164 1.00 75.44 262 TYR A C 1
ATOM 2025 O O . TYR A 1 262 ? 6.909 13.261 -29.298 1.00 75.44 262 TYR A O 1
ATOM 2033 N N . GLY A 1 263 ? 8.737 13.939 -28.211 1.00 65.25 263 GLY A N 1
ATOM 2034 C CA . GLY A 1 263 ? 8.057 14.965 -27.406 1.00 65.25 263 GLY A CA 1
ATOM 2035 C C . GLY A 1 263 ? 6.935 14.456 -26.491 1.00 65.25 263 GLY A C 1
ATOM 2036 O O . GLY A 1 263 ? 6.126 15.268 -26.038 1.00 65.25 263 GLY A O 1
ATOM 2037 N N . GLY A 1 264 ? 6.883 13.146 -26.243 1.00 81.44 264 GLY A N 1
ATOM 2038 C CA . GLY A 1 264 ? 5.788 12.472 -25.553 1.00 81.44 264 GLY A CA 1
ATOM 2039 C C . GLY A 1 264 ? 6.032 12.167 -24.075 1.00 81.44 264 GLY A C 1
ATOM 2040 O O . GLY A 1 264 ? 7.018 12.561 -23.459 1.00 81.44 264 GLY A O 1
ATOM 2041 N N . LYS A 1 265 ? 5.090 11.435 -23.483 1.00 93.56 265 LYS A N 1
ATOM 2042 C CA . LYS A 1 265 ? 5.168 10.936 -22.106 1.00 93.56 265 LYS A CA 1
ATOM 2043 C C . LYS A 1 265 ? 5.976 9.644 -22.070 1.00 93.56 265 LYS A C 1
ATOM 2045 O O . LYS A 1 265 ? 5.904 8.832 -22.988 1.0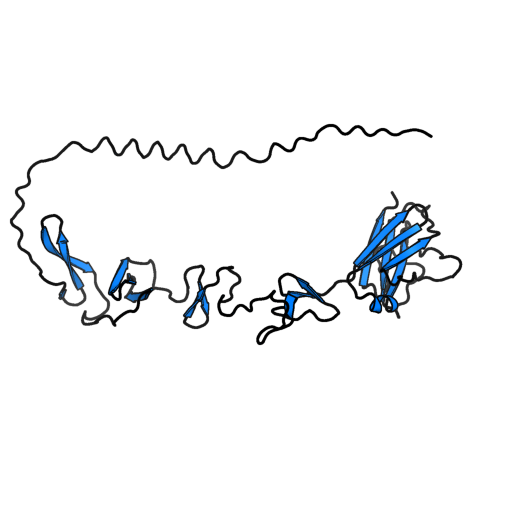0 93.56 265 LYS A O 1
ATOM 2050 N N . VAL A 1 266 ? 6.708 9.419 -20.988 1.00 94.88 266 VAL A N 1
ATOM 2051 C CA . VAL A 1 266 ? 7.335 8.124 -20.707 1.00 94.88 266 VAL A CA 1
ATOM 2052 C C . VAL A 1 266 ? 6.476 7.399 -19.685 1.00 94.88 266 VAL A C 1
ATOM 2054 O O . VAL A 1 266 ? 6.081 7.989 -18.678 1.00 94.88 266 VAL A O 1
ATOM 2057 N N . ARG A 1 267 ? 6.182 6.128 -19.946 1.00 96.25 267 ARG A N 1
ATOM 2058 C CA . ARG A 1 267 ? 5.478 5.235 -19.024 1.00 96.25 267 ARG A CA 1
ATOM 2059 C C . ARG A 1 267 ? 6.399 4.110 -18.601 1.00 96.25 267 ARG A C 1
ATOM 2061 O O . ARG A 1 267 ? 7.123 3.570 -19.434 1.00 96.25 267 ARG A O 1
ATOM 2068 N N . ALA A 1 268 ? 6.346 3.754 -17.328 1.00 97.12 268 ALA A N 1
ATOM 2069 C CA . ALA A 1 268 ? 7.008 2.575 -16.798 1.00 97.12 268 ALA A CA 1
ATOM 2070 C C . ALA A 1 268 ? 5.955 1.653 -16.186 1.00 97.12 268 ALA A C 1
ATOM 2072 O O . ALA A 1 268 ? 5.078 2.107 -15.450 1.00 97.12 268 ALA A O 1
ATOM 2073 N N . PHE A 1 269 ? 6.052 0.371 -16.508 1.00 97.38 269 PHE A N 1
ATOM 2074 C CA . PHE A 1 269 ? 5.183 -0.680 -16.004 1.00 97.38 269 PHE A CA 1
ATOM 2075 C C . PHE A 1 269 ? 6.023 -1.686 -15.236 1.00 97.38 269 PHE A C 1
ATOM 2077 O O . PHE A 1 269 ? 7.064 -2.117 -15.730 1.00 97.38 269 PHE A O 1
ATOM 2084 N N . LEU A 1 270 ? 5.546 -2.076 -14.063 1.00 97.62 270 LEU A N 1
ATOM 2085 C CA . LEU A 1 270 ? 6.034 -3.236 -13.336 1.00 97.62 270 LEU A CA 1
ATOM 2086 C C . LEU A 1 270 ? 5.186 -4.438 -13.749 1.00 97.62 270 LEU A C 1
ATOM 2088 O O . LEU A 1 270 ? 3.959 -4.392 -13.627 1.00 97.62 270 LEU A O 1
ATOM 2092 N N . ILE A 1 271 ? 5.823 -5.478 -14.278 1.00 96.62 271 ILE A N 1
ATOM 2093 C CA . ILE A 1 271 ? 5.154 -6.638 -14.876 1.00 96.62 271 ILE A CA 1
ATOM 2094 C C . ILE A 1 271 ? 5.703 -7.913 -14.240 1.00 96.62 271 ILE A C 1
ATOM 2096 O O . ILE A 1 271 ? 6.914 -8.030 -14.070 1.00 96.62 271 ILE A O 1
ATOM 2100 N N . GLY A 1 272 ? 4.835 -8.869 -13.905 1.00 95.88 272 GLY A N 1
ATOM 2101 C CA . GLY A 1 272 ? 5.267 -10.181 -13.408 1.00 95.88 272 GLY A CA 1
ATOM 2102 C C . GLY A 1 272 ? 6.087 -10.975 -14.437 1.00 95.88 272 GLY A C 1
ATOM 2103 O O . GLY A 1 272 ? 5.847 -10.894 -15.647 1.00 95.88 272 GLY A O 1
ATOM 2104 N N . ARG A 1 273 ? 7.043 -11.784 -13.970 1.00 93.56 273 ARG A N 1
ATOM 2105 C CA . ARG A 1 273 ? 7.772 -12.745 -14.808 1.00 93.56 273 ARG A CA 1
ATOM 2106 C C . ARG A 1 273 ? 6.787 -13.746 -15.414 1.00 93.56 273 ARG A C 1
ATOM 2108 O O . ARG A 1 273 ? 5.847 -14.193 -14.768 1.00 93.56 273 ARG A O 1
ATOM 2115 N N . GLY A 1 274 ? 7.012 -14.086 -16.682 1.00 92.56 274 GLY A N 1
ATOM 2116 C CA . GLY A 1 274 ? 6.144 -14.976 -17.465 1.00 92.56 274 GLY A CA 1
ATOM 2117 C C . GLY A 1 274 ? 5.188 -14.247 -18.412 1.00 92.56 274 GLY A C 1
ATOM 2118 O O . GLY A 1 274 ? 4.704 -14.847 -19.370 1.00 92.56 274 GLY A O 1
ATOM 2119 N N . PHE A 1 275 ? 4.977 -12.941 -18.229 1.00 93.38 275 PHE A N 1
ATOM 2120 C CA . PHE A 1 275 ? 4.248 -12.125 -19.197 1.00 93.38 275 PHE A CA 1
ATOM 2121 C C . PHE A 1 275 ? 5.192 -11.542 -20.247 1.00 93.38 275 PHE A C 1
ATOM 2123 O O . PHE A 1 275 ? 6.322 -11.155 -19.953 1.00 93.38 275 PHE A O 1
ATOM 2130 N N . THR A 1 276 ? 4.717 -11.463 -21.493 1.00 90.56 276 THR A N 1
ATOM 2131 C CA . THR A 1 276 ? 5.497 -10.889 -22.594 1.00 90.56 276 THR A CA 1
ATOM 2132 C C . THR A 1 276 ? 5.009 -9.481 -22.910 1.00 90.56 276 THR A C 1
ATOM 2134 O O . THR A 1 276 ? 3.831 -9.279 -23.199 1.00 90.56 276 THR A O 1
ATOM 2137 N N . ALA A 1 277 ? 5.911 -8.502 -22.893 1.00 89.88 277 ALA A N 1
ATOM 2138 C CA . ALA A 1 277 ? 5.598 -7.133 -23.273 1.00 89.88 277 ALA A CA 1
ATOM 2139 C C . ALA A 1 277 ? 5.836 -6.927 -24.785 1.00 89.88 277 ALA A C 1
ATOM 2141 O O . ALA A 1 277 ? 6.959 -7.133 -25.268 1.00 89.88 277 ALA A O 1
ATOM 2142 N N . PRO A 1 278 ? 4.812 -6.531 -25.562 1.00 92.88 278 PRO A N 1
ATOM 2143 C CA . PRO A 1 278 ? 4.972 -6.310 -26.995 1.00 92.88 278 PRO A CA 1
ATOM 2144 C C . PRO A 1 278 ? 5.848 -5.079 -27.255 1.00 92.88 278 PRO A C 1
ATOM 2146 O O . PRO A 1 278 ? 5.829 -4.116 -26.498 1.00 92.88 278 PRO A O 1
ATOM 2149 N N . GLY A 1 279 ? 6.616 -5.083 -28.349 1.00 92.00 279 GLY A N 1
ATOM 2150 C CA . GLY A 1 279 ? 7.503 -3.956 -28.681 1.00 92.00 279 GLY A CA 1
ATOM 2151 C C . GLY A 1 279 ? 6.753 -2.639 -28.924 1.00 92.00 279 GLY A C 1
ATOM 2152 O O . GLY A 1 279 ? 7.326 -1.561 -28.761 1.00 92.00 279 GLY A O 1
ATOM 2153 N N . THR A 1 280 ? 5.470 -2.732 -29.273 1.00 93.38 280 THR A N 1
ATOM 2154 C CA . THR A 1 280 ? 4.558 -1.605 -29.442 1.00 93.38 280 THR A CA 1
ATOM 2155 C C . THR A 1 280 ? 3.220 -1.868 -28.750 1.00 93.38 280 THR A C 1
ATOM 2157 O O . THR A 1 280 ? 2.781 -3.014 -28.648 1.00 93.38 280 THR A O 1
ATOM 2160 N N . LEU A 1 281 ? 2.555 -0.809 -28.284 1.00 95.19 281 LEU A N 1
ATOM 2161 C CA . LEU A 1 281 ? 1.207 -0.874 -27.704 1.00 95.19 281 LEU A CA 1
ATOM 2162 C C . LEU A 1 281 ? 0.321 0.258 -28.238 1.00 95.19 281 LEU A C 1
ATOM 2164 O O . LEU A 1 281 ? 0.799 1.386 -28.352 1.00 95.19 281 LEU A O 1
ATOM 2168 N N . PRO A 1 282 ? -0.976 0.017 -28.503 1.00 95.06 282 PRO A N 1
ATOM 2169 C CA . PRO A 1 282 ? -1.919 1.099 -28.769 1.00 95.06 282 PRO A CA 1
ATOM 2170 C C . PRO A 1 282 ? -2.026 2.063 -27.579 1.00 95.06 282 PRO A C 1
ATOM 2172 O O . PRO A 1 282 ? -1.922 1.648 -26.420 1.00 95.06 282 PRO A O 1
ATOM 2175 N N . ILE A 1 283 ? -2.283 3.344 -27.852 1.00 91.50 283 ILE A N 1
ATOM 2176 C CA . ILE A 1 283 ? -2.479 4.355 -26.804 1.00 91.50 283 ILE A CA 1
ATOM 2177 C C . ILE A 1 283 ? -3.632 3.939 -25.873 1.00 91.50 283 ILE A C 1
ATOM 2179 O O . ILE A 1 283 ? -4.662 3.429 -26.311 1.00 91.50 283 ILE A O 1
ATOM 2183 N N . GLY A 1 284 ? -3.436 4.121 -24.565 1.00 91.50 284 GLY A N 1
ATOM 2184 C CA . GLY A 1 284 ? -4.393 3.730 -23.524 1.00 91.50 284 GLY A CA 1
ATOM 2185 C C . GLY A 1 284 ? -4.446 2.231 -23.203 1.00 91.50 284 GLY A C 1
ATOM 2186 O O . GLY A 1 284 ? -5.150 1.844 -22.271 1.00 91.50 284 GLY A O 1
ATOM 2187 N N . LYS A 1 285 ? -3.708 1.373 -23.921 1.00 96.62 285 LYS A N 1
ATOM 2188 C CA . LYS A 1 285 ? -3.584 -0.051 -23.581 1.00 96.62 285 LYS A CA 1
ATOM 2189 C C . LYS A 1 285 ? -2.391 -0.304 -22.664 1.00 96.62 285 LYS A C 1
ATOM 2191 O O . LYS A 1 285 ? -1.394 0.413 -22.695 1.00 96.62 285 LYS A O 1
ATOM 2196 N N . LYS A 1 286 ? -2.517 -1.354 -21.854 1.00 96.44 286 LYS A N 1
ATOM 2197 C CA . LYS A 1 286 ? -1.488 -1.836 -20.930 1.00 96.44 286 LYS A CA 1
ATOM 2198 C C . LYS A 1 286 ? -0.973 -3.202 -21.399 1.00 96.44 286 LYS A C 1
ATOM 2200 O O . LYS A 1 286 ? -1.759 -3.960 -21.973 1.00 96.44 286 LYS A O 1
ATOM 2205 N N . PRO A 1 287 ? 0.305 -3.532 -21.154 1.00 95.50 287 PRO A N 1
ATOM 2206 C CA . PRO A 1 287 ? 0.769 -4.913 -21.242 1.00 95.50 287 PRO A CA 1
ATOM 2207 C C . PRO A 1 287 ? -0.052 -5.846 -20.334 1.00 95.50 287 PRO A C 1
ATOM 2209 O O . PRO A 1 287 ? -0.624 -5.412 -19.334 1.00 95.50 287 PRO A O 1
ATOM 2212 N N . SER A 1 288 ? -0.070 -7.141 -20.641 1.00 95.75 288 SER A N 1
ATOM 2213 C CA . SER A 1 288 ? -0.568 -8.157 -19.706 1.00 95.75 288 SER A CA 1
ATOM 2214 C C . SER A 1 288 ? 0.365 -8.285 -18.498 1.00 95.75 288 SER A C 1
ATOM 2216 O O . SER A 1 288 ? 1.573 -8.105 -18.634 1.00 95.75 288 SER A O 1
ATOM 2218 N N . GLY A 1 289 ? -0.190 -8.609 -17.326 1.00 95.31 289 GLY A N 1
ATOM 2219 C CA . GLY A 1 289 ? 0.596 -8.847 -16.109 1.00 95.31 289 GLY A CA 1
ATOM 2220 C C . GLY A 1 289 ? 1.104 -7.593 -15.397 1.00 95.31 289 GLY A C 1
ATOM 2221 O O . GLY A 1 289 ? 2.000 -7.701 -14.565 1.00 95.31 289 GLY A O 1
ATOM 2222 N N . VAL A 1 290 ? 0.573 -6.410 -15.729 1.00 96.88 290 VAL A N 1
ATOM 2223 C CA . VAL A 1 290 ? 0.908 -5.156 -15.037 1.00 96.88 290 VAL A CA 1
ATOM 2224 C C . VAL A 1 290 ? 0.391 -5.198 -13.604 1.00 96.88 290 VAL A C 1
ATOM 2226 O O . VAL A 1 290 ? -0.811 -5.341 -13.391 1.00 96.88 290 VAL A O 1
ATOM 2229 N N . VAL A 1 291 ? 1.296 -5.002 -12.646 1.00 96.50 291 VAL A N 1
ATOM 2230 C CA . VAL A 1 291 ? 0.976 -4.885 -11.213 1.00 96.50 291 VAL A CA 1
ATOM 2231 C C . VAL A 1 291 ? 1.096 -3.452 -10.698 1.00 96.50 291 VAL A C 1
ATOM 2233 O O . VAL A 1 291 ? 0.417 -3.084 -9.750 1.00 96.50 291 VAL A O 1
ATOM 2236 N N . ALA A 1 292 ? 1.915 -2.621 -11.348 1.00 97.06 292 ALA A N 1
ATOM 2237 C CA . ALA A 1 292 ? 2.023 -1.197 -11.053 1.00 97.06 292 ALA A CA 1
ATOM 2238 C C . ALA A 1 292 ? 2.402 -0.412 -12.312 1.00 97.06 292 ALA A C 1
ATOM 2240 O O . ALA A 1 292 ? 3.064 -0.933 -13.214 1.00 97.06 292 ALA A O 1
ATOM 2241 N N . GLU A 1 293 ? 2.014 0.859 -12.376 1.00 97.56 293 GLU A N 1
ATOM 2242 C CA . GLU A 1 293 ? 2.394 1.751 -13.469 1.00 97.56 293 GLU A CA 1
ATOM 2243 C C . GLU A 1 293 ? 2.698 3.161 -12.971 1.00 97.56 293 GLU A C 1
ATOM 2245 O O . GLU A 1 293 ? 2.211 3.604 -11.933 1.00 97.56 293 GLU A O 1
ATOM 2250 N N . THR A 1 294 ? 3.488 3.889 -13.751 1.00 97.56 294 THR A N 1
ATOM 2251 C CA . THR A 1 294 ? 3.738 5.310 -13.534 1.00 97.56 294 THR A CA 1
ATOM 2252 C C . THR A 1 294 ? 4.038 6.006 -14.855 1.00 97.56 294 THR A C 1
ATOM 2254 O O . THR A 1 294 ? 4.372 5.372 -15.861 1.00 97.56 294 THR A O 1
ATOM 2257 N N . MET A 1 295 ? 3.904 7.328 -14.869 1.00 96.75 295 MET A N 1
ATOM 2258 C CA . MET A 1 295 ? 4.052 8.137 -16.069 1.00 96.75 295 MET A CA 1
ATOM 2259 C C . MET A 1 295 ? 4.687 9.484 -15.748 1.00 96.75 295 MET A C 1
ATOM 2261 O O . MET A 1 295 ? 4.369 10.113 -14.738 1.00 96.75 295 MET A O 1
ATOM 2265 N N . LYS A 1 296 ? 5.548 9.963 -16.648 1.00 96.31 296 LYS A N 1
ATOM 2266 C CA . LYS A 1 296 ? 6.185 11.274 -16.541 1.00 96.31 296 LYS A CA 1
ATOM 2267 C C . LYS A 1 296 ? 6.208 11.986 -17.893 1.00 96.31 296 LYS A C 1
ATOM 2269 O O . LYS A 1 296 ? 6.518 11.383 -18.918 1.00 96.31 296 LYS A O 1
ATOM 2274 N N . SER A 1 297 ? 5.877 13.277 -17.879 1.00 93.19 297 SER A N 1
ATOM 2275 C CA . SER A 1 297 ? 6.093 14.182 -19.015 1.00 93.19 297 SER A CA 1
ATOM 2276 C C . SER A 1 297 ? 7.589 14.444 -19.198 1.00 93.19 297 SER A C 1
ATOM 2278 O O . SER A 1 297 ? 8.307 14.600 -18.212 1.00 93.19 297 SER A O 1
ATOM 2280 N N . THR A 1 298 ? 8.057 14.506 -20.447 1.00 86.62 298 THR A N 1
ATOM 2281 C CA . THR A 1 298 ? 9.441 14.889 -20.780 1.00 86.62 298 THR A CA 1
ATOM 2282 C C . THR A 1 298 ? 9.646 16.406 -20.833 1.00 86.62 298 THR A C 1
ATOM 2284 O O . THR A 1 298 ? 10.779 16.848 -21.017 1.00 86.62 298 THR A O 1
ATOM 2287 N N . ARG A 1 299 ? 8.561 17.185 -20.730 1.00 80.88 299 ARG A N 1
ATOM 2288 C CA . ARG A 1 299 ? 8.552 18.650 -20.607 1.00 80.88 299 ARG A CA 1
ATOM 2289 C C . ARG A 1 299 ? 8.291 19.058 -19.170 1.00 80.88 299 ARG A C 1
ATOM 2291 O O . ARG A 1 299 ? 7.404 18.404 -18.564 1.00 80.88 299 ARG A O 1
#

pLDDT: mean 80.08, std 18.46, range [34.16, 98.12]

Secondary structure (DSSP, 8-state):
----PPP--------S--SSSSSTTSSHHHHTTTTTSS-S-------PPPP----SS-EEETTEEEEEEE-TTS-EEEEEEEE-SS-S---PPP--TT-EEEETTEEEEEETTEEEEEEE-SSS--TT-PPTTEEEETTEEEE-TT-SSS-GGG-----SSS--BTB-TTT-HHHH---TTEEEETTEEEE---EE--EEETTEEEEEEESS-GGGGGGEEEEEEEE-SSEEE----SSS--SSBPPPTTSEEEEE---GGG--EEEEEEEETTPPPPSEEETT---TTEEEEEEEE--

Radius of gyration: 39.25 Å; chains: 1; bounding box: 87×61×94 Å

Sequence (299 aa):
MKNFQINLSNVTLSSYLNNKNKQKMKNLRMVLGILLLFGALLMSGCIGPGCTDECTESKCEGSVYYECVNHADGCNDLVNRGEVEGECDYALPVCNEYDTKCIGTTYFECSKNQWQNMGKVEGECDYSKCKKPYINVGDDCCLDENDNGRCDKDEVKCGDGRCDSGETQDTCCKDCGCPSDYYCKDDKCEKIEPKITLELKGRTASGKVSGMDPSEYDNYWVVVYVETDILYVQPVIKPSSARYIEIKSNGYWSVSGLHIGYGGKVRAFLIGRGFTAPGTLPIGKKPSGVVAETMKSTR